Protein AF-A0A8K0MBW8-F1 (afdb_monomer)

Structure (mmCIF, N/CA/C/O backbone):
data_AF-A0A8K0MBW8-F1
#
_entry.id   AF-A0A8K0MBW8-F1
#
loop_
_atom_site.group_PDB
_atom_site.id
_atom_site.type_symbol
_atom_site.label_atom_id
_atom_site.label_alt_id
_atom_site.label_comp_id
_atom_site.label_asym_id
_atom_site.label_entity_id
_atom_site.label_seq_id
_atom_site.pdbx_PDB_ins_code
_atom_site.Cartn_x
_atom_site.Cartn_y
_atom_site.Cartn_z
_atom_site.occupancy
_atom_site.B_iso_or_equiv
_atom_site.auth_seq_id
_atom_site.auth_comp_id
_atom_site.auth_asym_id
_atom_site.auth_atom_id
_atom_site.pdbx_PDB_model_num
ATOM 1 N N . MET A 1 1 ? 45.320 6.751 -59.556 1.00 42.41 1 MET A N 1
ATOM 2 C CA . MET A 1 1 ? 45.632 5.405 -60.086 1.00 42.41 1 MET A CA 1
ATOM 3 C C . MET A 1 1 ? 44.703 4.422 -59.373 1.00 42.41 1 MET A C 1
ATOM 5 O O . MET A 1 1 ? 45.023 4.003 -58.279 1.00 42.41 1 MET A O 1
ATOM 9 N N . LEU A 1 2 ? 43.411 4.323 -59.707 1.00 42.22 2 LEU A N 1
ATOM 10 C CA . LEU A 1 2 ? 42.800 3.595 -60.834 1.00 42.22 2 LEU A CA 1
ATOM 11 C C . LEU A 1 2 ? 43.440 2.230 -61.099 1.00 42.22 2 LEU A C 1
ATOM 13 O O . LEU A 1 2 ? 44.511 2.192 -61.694 1.00 42.22 2 LEU A O 1
ATOM 17 N N . SER A 1 3 ? 42.741 1.157 -60.708 1.00 36.47 3 SER A N 1
ATOM 18 C CA . SER A 1 3 ? 42.596 -0.118 -61.439 1.00 36.47 3 SER A CA 1
ATOM 19 C C . SER A 1 3 ? 42.115 -1.210 -60.470 1.00 36.47 3 SER A C 1
ATOM 21 O O . SER A 1 3 ? 42.687 -1.331 -59.399 1.00 36.47 3 SER A O 1
ATOM 23 N N . LYS A 1 4 ? 41.133 -2.076 -60.726 1.00 39.38 4 LYS A N 1
ATOM 24 C CA . LYS A 1 4 ? 40.176 -2.299 -61.819 1.00 39.38 4 LYS A CA 1
ATOM 25 C C . LYS A 1 4 ? 39.148 -3.291 -61.250 1.00 39.38 4 LYS A C 1
ATOM 27 O O . LYS A 1 4 ? 39.539 -4.275 -60.630 1.00 39.38 4 LYS A O 1
ATOM 32 N N . ALA A 1 5 ? 37.867 -3.052 -61.502 1.00 48.69 5 ALA A N 1
ATOM 33 C CA . ALA A 1 5 ? 36.854 -4.101 -61.524 1.00 48.69 5 ALA A CA 1
ATOM 34 C C . ALA A 1 5 ? 36.915 -4.816 -62.882 1.00 48.69 5 ALA A C 1
ATOM 36 O O . ALA A 1 5 ? 37.096 -4.135 -63.891 1.00 48.69 5 ALA A O 1
ATOM 37 N N . VAL A 1 6 ? 36.724 -6.139 -62.924 1.00 40.41 6 VAL A N 1
ATOM 38 C CA . VAL A 1 6 ? 36.245 -6.871 -64.115 1.00 40.41 6 VAL A CA 1
ATOM 39 C C . VAL A 1 6 ? 35.619 -8.237 -63.703 1.00 40.41 6 VAL A C 1
ATOM 41 O O . VAL A 1 6 ? 35.868 -8.674 -62.582 1.00 40.41 6 VAL A O 1
ATOM 44 N N . PRO A 1 7 ? 34.758 -8.868 -64.536 1.00 53.31 7 PRO A N 1
ATOM 45 C CA . PRO A 1 7 ? 33.377 -9.207 -64.166 1.00 53.31 7 PRO A CA 1
ATOM 46 C C . PRO A 1 7 ? 32.948 -10.625 -64.649 1.00 53.31 7 PRO A C 1
ATOM 48 O O . PRO A 1 7 ? 33.770 -11.395 -65.130 1.00 53.31 7 PRO A O 1
ATOM 51 N N . TYR A 1 8 ? 31.633 -10.887 -64.600 1.00 34.44 8 TYR A N 1
ATOM 52 C CA . TYR A 1 8 ? 30.858 -11.891 -65.362 1.00 34.44 8 TYR A CA 1
ATOM 53 C C . TYR A 1 8 ? 31.081 -13.386 -65.055 1.00 34.44 8 TYR A C 1
ATOM 55 O O . TYR A 1 8 ? 32.167 -13.920 -65.216 1.00 34.44 8 TYR A O 1
ATOM 63 N N . PHE A 1 9 ? 30.003 -14.121 -64.758 1.00 35.97 9 PHE A N 1
ATOM 64 C CA . PHE A 1 9 ? 29.159 -14.743 -65.791 1.00 35.97 9 PHE A CA 1
ATOM 65 C C . PHE A 1 9 ? 27.922 -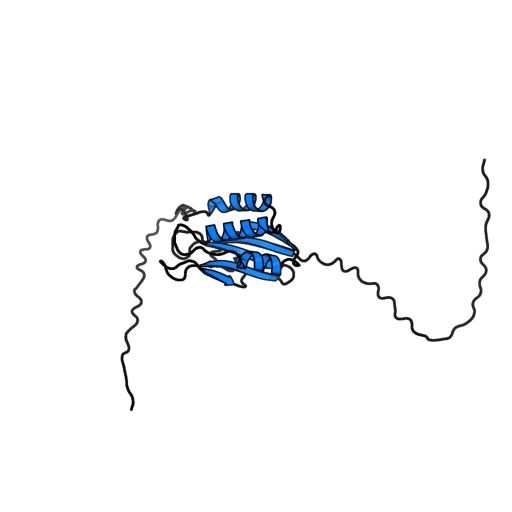15.408 -65.159 1.00 35.97 9 PHE A C 1
ATOM 67 O O . PHE A 1 9 ? 28.025 -16.206 -64.233 1.00 35.97 9 PHE A O 1
ATOM 74 N N . ILE A 1 10 ? 26.747 -15.073 -65.695 1.00 45.31 10 ILE A N 1
ATOM 75 C CA . ILE A 1 10 ? 25.504 -15.838 -65.563 1.00 45.31 10 ILE A CA 1
ATOM 76 C C . ILE A 1 10 ? 25.509 -16.863 -66.698 1.00 45.31 10 ILE A C 1
ATOM 78 O O . ILE A 1 10 ? 25.721 -16.460 -67.840 1.00 45.31 10 ILE A O 1
ATOM 82 N N . MET A 1 11 ? 25.195 -18.130 -66.415 1.00 35.12 11 MET A N 1
ATOM 83 C CA . MET A 1 11 ? 24.476 -18.981 -67.369 1.00 35.12 11 MET A CA 1
ATOM 84 C C . MET A 1 11 ? 23.459 -19.884 -66.647 1.00 35.12 11 MET A C 1
ATOM 86 O O . MET A 1 11 ? 23.723 -20.319 -65.524 1.00 35.12 11 MET A O 1
ATOM 90 N N . PRO A 1 12 ? 22.290 -20.131 -67.271 1.00 45.78 12 PRO A N 1
ATOM 91 C CA . PRO A 1 12 ? 21.140 -20.799 -66.679 1.00 45.78 12 PRO A CA 1
ATOM 92 C C . PRO A 1 12 ? 21.184 -22.316 -66.905 1.00 45.78 12 PRO A C 1
ATOM 94 O O . PRO A 1 12 ? 21.722 -22.798 -67.898 1.00 45.78 12 PRO A O 1
ATOM 97 N N . GLY A 1 13 ? 20.547 -23.066 -66.012 1.00 34.25 13 GLY A N 1
ATOM 98 C CA . GLY A 1 13 ? 20.367 -24.507 -66.156 1.00 34.25 13 GLY A CA 1
ATOM 99 C C . GLY A 1 13 ? 19.165 -24.976 -65.355 1.00 34.25 13 GLY A C 1
ATOM 100 O O . GLY A 1 13 ? 19.291 -25.340 -64.192 1.00 34.25 13 GLY A O 1
ATOM 101 N N . ILE A 1 14 ? 17.994 -24.924 -65.987 1.00 45.12 14 ILE A N 1
ATOM 102 C CA . ILE A 1 14 ? 16.778 -25.605 -65.543 1.00 45.12 14 ILE A CA 1
ATOM 103 C C . ILE A 1 14 ? 17.015 -27.108 -65.703 1.00 45.12 14 ILE A C 1
ATOM 105 O O . ILE A 1 14 ? 17.224 -27.561 -66.826 1.00 45.12 14 ILE A O 1
ATOM 109 N N . ILE A 1 15 ? 16.920 -27.878 -64.617 1.00 44.31 15 ILE A N 1
ATOM 110 C CA . ILE A 1 15 ? 16.572 -29.300 -64.684 1.00 44.31 15 ILE A CA 1
ATOM 111 C C . ILE A 1 15 ? 15.550 -29.600 -63.585 1.00 44.31 15 ILE A C 1
ATOM 113 O O . ILE A 1 15 ? 15.879 -29.643 -62.407 1.00 44.31 15 ILE A O 1
ATOM 117 N N . SER A 1 16 ? 14.320 -29.778 -64.062 1.00 38.03 16 SER A N 1
ATOM 118 C CA . SER A 1 16 ? 13.315 -30.775 -63.687 1.00 38.03 16 SER A CA 1
ATOM 119 C C . SER A 1 16 ? 12.917 -30.962 -62.222 1.00 38.03 16 SER A C 1
ATOM 121 O O . SER A 1 16 ? 13.688 -31.389 -61.367 1.00 38.03 16 SER A O 1
ATOM 123 N N . ASP A 1 17 ? 11.614 -30.778 -62.022 1.00 39.75 17 ASP A N 1
ATOM 124 C CA . ASP A 1 17 ? 10.814 -31.240 -60.900 1.00 39.75 17 ASP A CA 1
ATOM 125 C C . ASP A 1 17 ? 11.098 -32.687 -60.486 1.00 39.75 17 ASP A C 1
ATOM 127 O O . ASP A 1 17 ? 11.253 -33.578 -61.326 1.00 39.75 17 ASP A O 1
ATOM 131 N N . THR A 1 18 ? 10.976 -32.899 -59.174 1.00 38.34 18 THR A N 1
ATOM 132 C CA . THR A 1 18 ? 10.236 -33.979 -58.491 1.00 38.34 18 THR A CA 1
ATOM 133 C C . THR A 1 18 ? 11.081 -34.564 -57.368 1.00 38.34 18 THR A C 1
ATOM 135 O O . THR A 1 18 ? 11.975 -35.365 -57.609 1.00 38.34 18 THR A O 1
ATOM 138 N N . LEU A 1 19 ? 10.746 -34.203 -56.128 1.00 38.47 19 LEU A N 1
ATOM 139 C CA . LEU A 1 19 ? 10.463 -35.164 -55.058 1.00 38.47 19 LEU A CA 1
ATOM 140 C C . LEU A 1 19 ? 9.988 -34.407 -53.816 1.00 38.47 19 LEU A C 1
ATOM 142 O O . LEU A 1 19 ? 10.716 -33.642 -53.188 1.00 38.47 19 LEU A O 1
ATOM 146 N N . ALA A 1 20 ? 8.718 -34.638 -53.492 1.00 49.84 20 ALA A N 1
ATOM 147 C CA . ALA A 1 20 ? 8.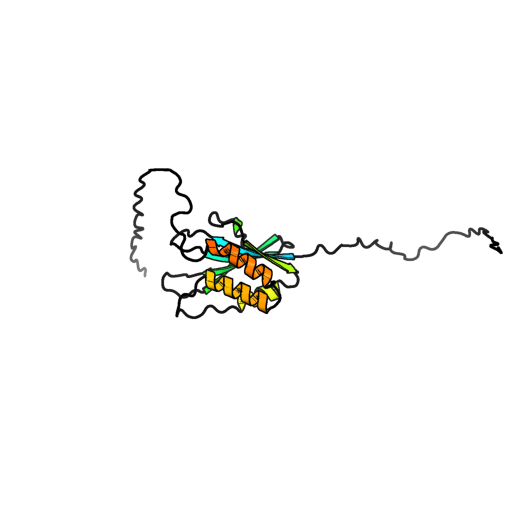100 -34.279 -52.233 1.00 49.84 20 ALA A CA 1
ATOM 148 C C . ALA A 1 20 ? 8.920 -34.852 -51.064 1.00 49.84 20 ALA A C 1
ATOM 150 O O . ALA A 1 20 ? 9.120 -36.062 -50.970 1.00 49.84 20 ALA A O 1
ATOM 151 N N . GLY A 1 21 ? 9.378 -33.981 -50.167 1.00 40.78 21 GLY A N 1
ATOM 152 C CA . GLY A 1 21 ? 10.148 -34.378 -48.993 1.00 40.78 21 GLY A CA 1
ATOM 153 C C . GLY A 1 21 ? 10.258 -33.243 -47.982 1.00 40.78 21 GLY A C 1
ATOM 154 O O . GLY A 1 21 ? 11.116 -32.384 -48.112 1.00 40.78 21 GLY A O 1
ATOM 155 N N . LEU A 1 22 ? 9.349 -33.250 -47.001 1.00 50.81 22 LEU A N 1
ATOM 156 C CA . LEU A 1 22 ? 9.414 -32.576 -45.696 1.00 50.81 22 LEU A CA 1
ATOM 157 C C . LEU A 1 22 ? 10.217 -31.260 -45.603 1.00 50.81 22 LEU A C 1
ATOM 159 O O . LEU A 1 22 ? 11.367 -31.237 -45.175 1.00 50.81 22 LEU A O 1
ATOM 163 N N . GLY A 1 23 ? 9.530 -30.140 -45.818 1.00 39.09 23 GLY A N 1
ATOM 164 C CA . GLY A 1 23 ? 9.947 -28.833 -45.316 1.00 39.09 23 GLY A CA 1
ATOM 165 C C . GLY A 1 23 ? 8.735 -28.114 -44.746 1.00 39.09 23 GLY A C 1
ATOM 166 O O . GLY A 1 23 ? 7.923 -27.583 -45.497 1.00 39.09 23 GLY A O 1
ATOM 167 N N . LYS A 1 24 ? 8.570 -28.131 -43.418 1.00 50.09 24 LYS A N 1
ATOM 168 C CA . LYS A 1 24 ? 7.599 -27.257 -42.744 1.00 50.09 24 LYS A CA 1
ATOM 169 C C . LYS A 1 24 ? 7.909 -25.810 -43.156 1.00 50.09 24 LYS A C 1
ATOM 171 O O . LYS A 1 24 ? 9.092 -25.461 -43.172 1.00 50.09 24 LYS A O 1
ATOM 176 N N . PRO A 1 25 ? 6.910 -24.964 -43.456 1.00 44.34 25 PRO A N 1
ATOM 177 C CA . PRO A 1 25 ? 7.175 -23.544 -43.613 1.00 44.34 25 PRO A CA 1
ATOM 178 C C . PRO A 1 25 ? 7.814 -23.047 -42.315 1.00 44.34 25 PRO A C 1
ATOM 180 O O . PRO A 1 25 ? 7.291 -23.295 -41.226 1.00 44.34 25 PRO A O 1
ATOM 183 N N . LEU A 1 26 ? 8.980 -22.410 -42.434 1.00 46.03 26 LEU A N 1
ATOM 184 C CA . LEU A 1 26 ? 9.584 -21.623 -41.368 1.00 46.03 26 LEU A CA 1
ATOM 185 C C . LEU A 1 26 ? 8.536 -20.602 -40.936 1.00 46.03 26 LEU A C 1
ATOM 187 O O . LEU A 1 26 ? 8.315 -19.598 -41.612 1.00 46.03 26 LEU A O 1
ATOM 191 N N . SER A 1 27 ? 7.848 -20.907 -39.837 1.00 50.81 27 SER A N 1
ATOM 192 C CA . SER A 1 27 ? 7.018 -19.954 -39.128 1.00 50.81 27 SER A CA 1
ATOM 193 C C . SER A 1 27 ? 7.889 -18.739 -38.868 1.00 50.81 27 SER A C 1
ATOM 195 O O . SER A 1 27 ? 8.857 -18.818 -38.110 1.00 50.81 27 SER A O 1
ATOM 197 N N . ILE A 1 28 ? 7.557 -17.625 -39.515 1.00 52.44 28 ILE A N 1
ATOM 198 C CA . ILE A 1 28 ? 7.996 -16.310 -39.078 1.00 52.44 28 ILE A CA 1
ATOM 199 C C . ILE A 1 28 ? 7.497 -16.226 -37.639 1.00 52.44 28 ILE A C 1
ATOM 201 O O . ILE A 1 28 ? 6.298 -16.079 -37.398 1.00 52.44 28 ILE A O 1
ATOM 205 N N . GLN A 1 29 ? 8.398 -16.448 -36.680 1.00 46.16 29 GLN A N 1
ATOM 206 C CA . GLN A 1 29 ? 8.124 -16.154 -35.289 1.00 46.16 29 GLN A CA 1
ATOM 207 C C . GLN A 1 29 ? 7.800 -14.671 -35.276 1.00 46.16 29 GLN A C 1
ATOM 209 O O . GLN A 1 29 ? 8.681 -13.828 -35.447 1.00 46.16 29 GLN A O 1
ATOM 214 N N . HIS A 1 30 ? 6.510 -14.365 -35.139 1.00 44.28 30 HIS A N 1
ATOM 215 C CA . HIS A 1 30 ? 6.090 -13.069 -34.665 1.00 44.28 30 HIS A CA 1
ATOM 216 C C . HIS A 1 30 ? 6.962 -12.788 -33.458 1.00 44.28 30 HIS A C 1
ATOM 218 O O . HIS A 1 30 ? 6.955 -13.537 -32.479 1.00 44.28 30 HIS A O 1
ATOM 224 N N . ASN A 1 31 ? 7.780 -11.754 -33.603 1.00 44.38 31 ASN A N 1
ATOM 225 C CA . ASN A 1 31 ? 8.527 -11.156 -32.532 1.00 44.38 31 ASN A CA 1
ATOM 226 C C . ASN A 1 31 ? 7.464 -10.696 -31.529 1.00 44.38 31 ASN A C 1
ATOM 228 O O . ASN A 1 31 ? 6.943 -9.586 -31.625 1.00 44.38 31 ASN A O 1
ATOM 232 N N . HIS A 1 32 ? 7.051 -11.600 -30.634 1.00 45.97 32 HIS A N 1
ATOM 233 C CA . HIS A 1 32 ? 6.388 -11.255 -29.398 1.00 45.97 32 HIS A CA 1
ATOM 234 C C . HIS A 1 32 ? 7.437 -10.443 -28.662 1.00 45.97 32 HIS A C 1
ATOM 236 O O . HIS A 1 32 ? 8.242 -10.964 -27.896 1.00 45.97 32 HIS A O 1
ATOM 242 N N . GLN A 1 33 ? 7.456 -9.149 -28.958 1.00 47.12 33 GLN A N 1
ATOM 243 C CA . GLN A 1 33 ? 7.862 -8.131 -28.025 1.00 47.12 33 GLN A CA 1
ATOM 244 C C . GLN A 1 33 ? 7.093 -8.488 -26.759 1.00 47.12 33 GLN A C 1
ATOM 246 O O . GLN A 1 33 ? 5.887 -8.259 -26.696 1.00 47.12 33 GLN A O 1
ATOM 251 N N . ALA A 1 34 ? 7.745 -9.233 -25.859 1.00 54.22 34 ALA A N 1
ATOM 252 C CA . ALA A 1 34 ? 7.131 -9.752 -24.655 1.00 54.22 34 ALA A CA 1
ATOM 253 C C . ALA A 1 34 ? 6.522 -8.533 -23.987 1.00 54.22 34 ALA A C 1
ATOM 255 O O . ALA A 1 34 ? 7.262 -7.626 -23.592 1.00 54.22 34 ALA A O 1
ATOM 256 N N . ALA A 1 35 ? 5.189 -8.439 -24.019 1.00 61.50 35 ALA A N 1
ATOM 257 C CA . ALA A 1 35 ? 4.484 -7.314 -23.446 1.00 61.50 35 ALA A CA 1
ATOM 258 C C . ALA A 1 35 ? 5.006 -7.235 -22.020 1.00 61.50 35 ALA A C 1
ATOM 260 O O . ALA A 1 35 ? 4.879 -8.209 -21.278 1.00 61.50 35 ALA A O 1
ATOM 261 N N . ARG A 1 36 ? 5.754 -6.173 -21.704 1.00 65.81 36 ARG A N 1
ATOM 262 C CA . ARG A 1 36 ? 6.421 -6.078 -20.410 1.00 65.81 36 ARG A CA 1
ATOM 263 C C . ARG A 1 36 ? 5.319 -6.173 -19.364 1.00 65.81 36 ARG A C 1
ATOM 265 O O . ARG A 1 36 ? 4.413 -5.345 -19.359 1.00 65.81 36 ARG A O 1
ATOM 272 N N . GLN A 1 37 ? 5.364 -7.244 -18.584 1.00 90.06 37 GLN A N 1
ATOM 273 C CA . GLN A 1 37 ? 4.350 -7.575 -17.598 1.00 90.06 37 GLN A CA 1
ATOM 274 C C . GLN A 1 37 ? 4.735 -6.844 -16.322 1.00 90.06 37 GLN A C 1
ATOM 276 O O . GLN A 1 37 ? 5.835 -7.049 -15.797 1.00 90.06 37 GLN A O 1
ATOM 281 N N . TRP A 1 38 ? 3.868 -5.957 -15.860 1.00 95.25 38 TRP A N 1
ATOM 282 C CA . TRP A 1 38 ? 4.156 -5.090 -14.732 1.00 95.25 38 TRP A CA 1
ATOM 283 C C . TRP A 1 38 ? 3.135 -5.290 -13.623 1.00 95.25 38 TRP A C 1
ATOM 285 O O . TRP A 1 38 ? 1.952 -5.521 -13.864 1.00 95.25 38 TRP A O 1
ATOM 295 N N . LEU A 1 39 ? 3.626 -5.151 -12.402 1.00 97.25 39 LEU A N 1
ATOM 296 C CA . LEU A 1 39 ? 2.841 -4.876 -11.220 1.00 97.25 39 LEU A CA 1
ATOM 297 C C . LEU A 1 39 ? 2.932 -3.388 -10.968 1.00 97.25 39 LEU A C 1
ATOM 299 O O . LEU A 1 39 ? 4.036 -2.836 -10.930 1.00 97.25 39 LEU A O 1
ATOM 303 N N . THR A 1 40 ? 1.795 -2.767 -10.723 1.00 98.06 40 THR A N 1
ATOM 304 C CA . THR A 1 40 ? 1.773 -1.392 -10.253 1.00 98.06 40 THR A CA 1
ATOM 305 C C . THR A 1 40 ? 1.339 -1.386 -8.800 1.00 98.06 40 THR A C 1
ATOM 307 O O . THR A 1 40 ? 0.281 -1.911 -8.452 1.00 98.06 40 THR A O 1
ATOM 310 N N . VAL A 1 41 ? 2.205 -0.852 -7.942 1.00 98.44 41 VAL A N 1
ATOM 311 C CA . VAL A 1 41 ? 2.008 -0.803 -6.497 1.00 98.44 41 VAL A CA 1
ATOM 312 C C . VAL A 1 41 ? 1.522 0.584 -6.117 1.00 98.44 41 VAL A C 1
ATOM 314 O O . VAL A 1 41 ? 2.111 1.593 -6.506 1.00 98.44 41 VAL A O 1
ATOM 317 N N . TRP A 1 42 ? 0.460 0.607 -5.328 1.00 98.56 42 TRP A N 1
ATOM 318 C CA . TRP A 1 42 ? -0.236 1.795 -4.871 1.00 98.56 42 TRP A CA 1
ATOM 319 C C . TRP A 1 42 ? -0.411 1.748 -3.358 1.00 98.56 42 TRP A C 1
ATOM 321 O O . TRP A 1 42 ? -0.529 0.672 -2.763 1.00 98.56 42 TRP A O 1
ATOM 331 N N . VAL A 1 43 ? -0.515 2.922 -2.750 1.00 98.44 43 VAL A N 1
ATOM 332 C CA . VAL A 1 43 ? -1.132 3.076 -1.436 1.00 98.44 43 VAL A CA 1
ATOM 333 C C . VAL A 1 43 ? -2.568 3.540 -1.651 1.00 98.44 43 VAL A C 1
ATOM 335 O O . VAL A 1 43 ? -2.815 4.587 -2.251 1.00 98.44 43 VAL A O 1
ATOM 338 N N . ALA A 1 44 ? -3.517 2.737 -1.179 1.00 98.25 44 ALA A N 1
ATOM 339 C CA . ALA A 1 44 ? -4.926 3.091 -1.143 1.00 98.25 44 ALA A CA 1
ATOM 340 C C . ALA A 1 44 ? -5.242 3.754 0.198 1.00 98.25 44 ALA A C 1
ATOM 342 O O . ALA A 1 44 ? -4.868 3.240 1.256 1.00 98.25 44 ALA A O 1
ATOM 343 N N . VAL A 1 45 ? -5.945 4.882 0.144 1.00 97.31 45 VAL A N 1
ATOM 344 C CA . VAL A 1 45 ? -6.409 5.615 1.321 1.00 97.31 45 VAL A CA 1
ATOM 345 C C . VAL A 1 45 ? -7.926 5.660 1.285 1.00 97.31 45 VAL A C 1
ATOM 347 O O . VAL A 1 45 ? -8.512 6.029 0.269 1.00 97.31 45 VAL A O 1
ATOM 350 N N . TYR A 1 46 ? -8.562 5.320 2.398 1.00 95.75 46 TYR A N 1
ATOM 351 C CA . TYR A 1 46 ? -10.010 5.343 2.537 1.00 95.75 46 TYR A CA 1
ATOM 352 C C . TYR A 1 46 ? -10.423 6.365 3.586 1.00 95.75 46 TYR A C 1
ATOM 354 O O . TYR A 1 46 ? -9.819 6.456 4.663 1.00 95.75 46 TYR A O 1
ATOM 362 N N . LYS A 1 47 ? -11.476 7.123 3.276 1.00 93.69 47 LYS A N 1
ATOM 363 C CA . LYS A 1 47 ? -12.196 7.907 4.278 1.00 93.69 47 LYS A CA 1
ATOM 364 C C . LYS A 1 47 ? -12.792 6.957 5.329 1.00 93.69 47 LYS A C 1
ATOM 366 O O . LYS A 1 47 ? -13.236 5.868 4.963 1.00 93.69 47 LYS A O 1
A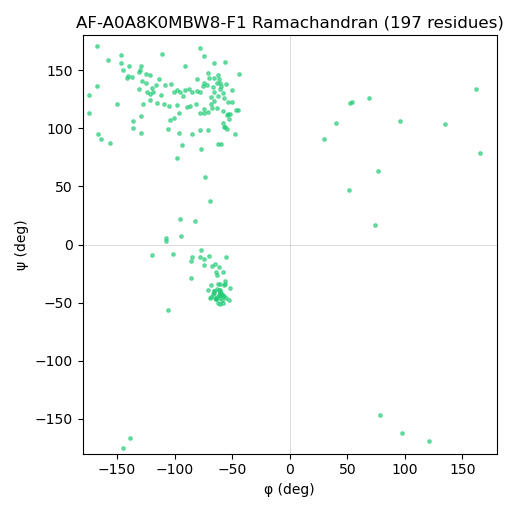TOM 371 N N . PRO A 1 48 ? -12.803 7.337 6.615 1.00 86.12 48 PRO A N 1
ATOM 372 C CA . PRO A 1 48 ? -13.486 6.547 7.629 1.00 86.12 48 PRO A CA 1
ATOM 373 C C . PRO A 1 48 ? -14.989 6.495 7.322 1.00 86.12 48 PRO A C 1
ATOM 375 O O . PRO A 1 48 ? -15.611 7.541 7.142 1.00 86.12 48 PRO A O 1
ATOM 378 N N . GLU A 1 49 ? -15.571 5.293 7.273 1.00 75.81 49 GLU A N 1
ATOM 379 C CA . GLU A 1 49 ? -17.034 5.138 7.357 1.00 75.81 49 GLU A CA 1
ATOM 380 C C . GLU A 1 49 ? -17.500 5.498 8.766 1.00 75.81 49 GLU A C 1
ATOM 382 O O . GLU A 1 49 ? -18.399 6.315 8.937 1.00 75.81 49 GLU A O 1
ATOM 387 N N . ASP A 1 50 ? -16.776 4.967 9.755 1.00 69.44 50 ASP A N 1
ATOM 388 C CA . ASP A 1 50 ? -16.914 5.268 11.169 1.00 69.44 50 ASP A CA 1
ATOM 389 C C . ASP A 1 50 ? -15.553 5.649 11.769 1.00 69.44 50 ASP A C 1
ATOM 391 O O . ASP A 1 50 ? -14.512 5.054 11.477 1.00 69.44 50 ASP A O 1
ATOM 395 N N . GLY A 1 51 ? -15.558 6.640 12.661 1.00 72.12 51 GLY A N 1
ATOM 396 C CA . GLY A 1 51 ? -14.366 7.102 13.369 1.00 72.12 51 GLY A CA 1
ATOM 397 C C . GLY A 1 51 ? -13.717 8.337 12.748 1.00 72.12 51 GLY A C 1
ATOM 398 O O . GLY A 1 51 ? -14.350 9.118 12.046 1.00 72.12 51 GLY A O 1
ATOM 399 N N . LYS A 1 52 ? -12.452 8.570 13.107 1.00 84.19 52 LYS A N 1
ATOM 400 C CA . LYS A 1 52 ? -11.738 9.807 12.757 1.00 84.19 52 LYS A CA 1
ATOM 401 C C . LYS A 1 52 ? -10.499 9.591 11.911 1.00 84.19 52 LYS A C 1
ATOM 403 O O . LYS A 1 52 ? -9.919 10.574 11.498 1.00 84.19 52 LYS A O 1
ATOM 408 N N . TYR A 1 53 ? -10.043 8.365 11.691 1.00 87.50 53 TYR A N 1
ATOM 409 C CA . TYR A 1 53 ? -8.730 8.115 11.092 1.00 87.50 53 TYR A CA 1
ATOM 410 C C . TYR A 1 53 ? -8.881 7.603 9.668 1.00 87.50 53 TYR A C 1
ATOM 412 O O . TYR A 1 53 ? -9.708 6.730 9.415 1.00 87.50 53 TYR A O 1
ATOM 420 N N . PHE A 1 54 ? -8.055 8.110 8.754 1.00 93.75 54 PHE A N 1
ATOM 421 C CA . PHE A 1 54 ? -7.944 7.509 7.429 1.00 93.75 54 PHE A CA 1
ATOM 422 C C . PHE A 1 54 ? -7.395 6.090 7.545 1.00 93.75 54 PHE A C 1
ATOM 424 O O . PHE A 1 54 ? -6.440 5.842 8.291 1.00 93.75 54 PHE A O 1
ATOM 431 N N . HIS A 1 55 ? -7.969 5.182 6.763 1.00 95.12 55 HIS A N 1
ATOM 432 C CA . HIS A 1 55 ? -7.486 3.813 6.659 1.00 95.12 55 HIS A CA 1
ATOM 433 C C . HIS A 1 55 ? -6.559 3.676 5.457 1.00 95.12 55 HIS A C 1
ATOM 435 O O . HIS A 1 55 ? -6.894 4.145 4.370 1.00 95.12 55 HIS A O 1
ATOM 441 N N . TRP A 1 56 ? -5.384 3.079 5.651 1.00 97.00 56 TRP A N 1
ATOM 442 C CA . TRP A 1 56 ? -4.396 2.887 4.589 1.00 97.00 56 TRP A CA 1
ATOM 443 C C . TRP A 1 56 ? -4.225 1.398 4.285 1.00 97.00 56 TRP A C 1
ATOM 445 O O . TRP A 1 56 ? -4.191 0.567 5.197 1.00 97.00 56 TRP A O 1
ATOM 455 N N . ALA A 1 57 ? -4.045 1.078 3.006 1.00 98.12 57 ALA A N 1
ATOM 456 C CA . ALA A 1 57 ? -3.746 -0.264 2.519 1.00 98.12 57 ALA A CA 1
ATOM 457 C C . ALA A 1 57 ? -2.707 -0.224 1.388 1.00 98.12 57 ALA A C 1
ATOM 459 O O . ALA A 1 57 ? -2.615 0.751 0.644 1.00 98.12 57 ALA A O 1
ATOM 460 N N . ILE A 1 58 ? -1.953 -1.308 1.218 1.00 98.44 58 ILE A N 1
ATOM 461 C CA . ILE A 1 58 ? -1.083 -1.524 0.055 1.00 98.44 58 ILE A CA 1
ATOM 462 C C . ILE A 1 58 ? -1.867 -2.292 -0.993 1.00 98.44 58 ILE A C 1
ATOM 464 O O . ILE A 1 58 ? -2.414 -3.348 -0.696 1.00 98.44 58 ILE A O 1
ATOM 468 N N . SER A 1 59 ? -1.905 -1.782 -2.218 1.00 98.50 59 SER A N 1
ATOM 469 C CA . SER A 1 59 ? -2.631 -2.406 -3.325 1.00 98.50 59 SER A CA 1
ATOM 470 C C . SER A 1 59 ? -1.697 -2.658 -4.497 1.00 98.50 59 SER A C 1
ATOM 472 O O . SER A 1 59 ? -0.952 -1.775 -4.911 1.00 98.50 59 SER A O 1
ATOM 474 N N . ILE A 1 60 ? -1.732 -3.868 -5.041 1.00 98.44 60 ILE A N 1
ATOM 475 C CA . ILE A 1 60 ? -0.943 -4.277 -6.201 1.00 98.44 60 ILE A CA 1
ATOM 476 C C . ILE A 1 60 ? -1.909 -4.593 -7.332 1.00 98.44 60 ILE A C 1
ATOM 478 O O . ILE A 1 60 ? -2.748 -5.479 -7.187 1.00 98.44 60 ILE A O 1
ATOM 482 N N . CYS A 1 61 ? -1.768 -3.901 -8.455 1.00 98.00 61 CYS A N 1
ATOM 483 C CA . CYS A 1 61 ? -2.444 -4.247 -9.696 1.00 98.00 61 CYS A CA 1
ATOM 484 C C . CYS A 1 61 ? -1.492 -5.069 -10.568 1.00 98.00 61 CYS A C 1
ATOM 486 O O . CYS A 1 61 ? -0.470 -4.556 -11.025 1.00 98.00 61 CYS A O 1
ATOM 488 N N . ASP A 1 62 ? -1.811 -6.345 -10.780 1.00 96.19 62 ASP A N 1
ATOM 489 C CA . ASP A 1 62 ? -1.208 -7.163 -11.828 1.00 96.19 62 ASP A CA 1
ATOM 490 C C . ASP A 1 62 ? -1.858 -6.781 -13.163 1.00 96.19 62 ASP A C 1
ATOM 492 O O . ASP A 1 62 ? -2.951 -7.249 -13.498 1.00 96.19 62 ASP A O 1
ATOM 496 N N . GLU A 1 63 ? -1.183 -5.922 -13.931 1.00 92.62 63 GLU A N 1
ATOM 497 C CA . GLU A 1 63 ? -1.680 -5.413 -15.218 1.00 92.62 63 GLU A CA 1
ATOM 498 C C . GLU A 1 63 ? -1.838 -6.527 -16.257 1.00 92.62 63 GLU A C 1
ATOM 500 O O . GLU A 1 63 ? -2.626 -6.418 -17.194 1.00 92.62 63 GLU A O 1
ATOM 505 N N . THR A 1 64 ? -1.106 -7.625 -16.082 1.00 89.00 64 THR A N 1
ATOM 506 C CA . THR A 1 64 ? -1.153 -8.785 -16.970 1.00 89.00 64 THR A CA 1
ATOM 507 C C . THR A 1 64 ? -2.450 -9.560 -16.827 1.00 89.00 64 THR A C 1
ATOM 509 O O . THR A 1 64 ? -2.986 -10.069 -17.811 1.00 89.00 64 THR A O 1
ATOM 512 N N . ARG A 1 65 ? -2.931 -9.689 -15.589 1.00 90.88 65 ARG A N 1
ATOM 513 C CA . ARG A 1 65 ? -4.145 -10.443 -15.254 1.00 90.88 65 ARG A CA 1
ATOM 514 C C . ARG A 1 65 ? -5.349 -9.542 -15.018 1.00 90.88 65 ARG A C 1
ATOM 516 O O . ARG A 1 65 ? -6.454 -10.057 -14.869 1.00 90.88 65 ARG A O 1
ATOM 523 N N . ASN A 1 66 ? -5.134 -8.227 -14.979 1.00 92.06 66 ASN A N 1
ATOM 524 C CA . ASN A 1 66 ? -6.102 -7.240 -14.520 1.00 92.06 66 ASN A CA 1
ATOM 525 C C . ASN A 1 66 ? -6.669 -7.619 -13.138 1.00 92.06 66 ASN A C 1
ATOM 527 O O . ASN A 1 66 ? -7.882 -7.668 -12.929 1.00 92.06 66 ASN A O 1
ATOM 531 N N . GLN A 1 67 ? -5.774 -7.983 -12.215 1.00 96.69 67 GLN A N 1
ATOM 532 C CA . GLN A 1 67 ? -6.123 -8.448 -10.872 1.00 96.69 67 GLN A CA 1
ATOM 533 C C . GLN A 1 67 ? -5.523 -7.534 -9.812 1.00 96.69 67 GLN A C 1
ATOM 535 O O . GLN A 1 67 ? -4.348 -7.182 -9.868 1.00 96.69 67 GLN A O 1
ATOM 540 N N . TRP A 1 68 ? -6.342 -7.189 -8.824 1.00 98.25 68 TRP A N 1
ATOM 541 C CA . TRP A 1 68 ? -5.937 -6.371 -7.692 1.00 98.25 68 TRP A CA 1
ATOM 542 C C . TRP A 1 68 ? -5.729 -7.220 -6.447 1.00 98.25 68 TRP A C 1
ATOM 544 O O . TRP A 1 68 ? -6.536 -8.099 -6.152 1.00 98.25 68 TRP A O 1
ATOM 554 N N . HIS A 1 69 ? -4.669 -6.917 -5.708 1.00 98.38 69 HIS A N 1
ATOM 555 C CA . HIS A 1 69 ? -4.283 -7.580 -4.470 1.00 98.38 69 HIS A CA 1
ATOM 556 C C . HIS A 1 69 ? -4.042 -6.523 -3.396 1.00 98.38 69 HIS A C 1
ATOM 558 O O . HIS A 1 69 ? -3.068 -5.775 -3.470 1.00 98.38 69 HIS A O 1
ATOM 564 N N . THR A 1 70 ? -4.922 -6.473 -2.404 1.00 98.44 70 THR A N 1
ATOM 565 C CA . THR A 1 70 ? -4.939 -5.448 -1.362 1.00 98.44 70 THR A CA 1
ATOM 566 C C . THR A 1 70 ? -4.575 -6.067 -0.020 1.00 98.44 70 THR A C 1
ATOM 568 O O . THR A 1 70 ? -5.152 -7.075 0.390 1.00 98.44 70 THR A O 1
ATOM 571 N N . TYR A 1 71 ? -3.602 -5.462 0.655 1.00 98.38 71 TYR A N 1
ATOM 572 C CA . TYR A 1 71 ? -3.070 -5.859 1.952 1.00 98.38 71 TYR A CA 1
ATOM 573 C C . TYR A 1 71 ? -3.240 -4.712 2.934 1.00 98.38 71 TYR A C 1
ATOM 575 O O . TYR A 1 71 ? -2.838 -3.578 2.669 1.00 98.38 71 TYR A O 1
ATOM 583 N N . GLU A 1 72 ? -3.797 -5.006 4.094 1.00 96.81 72 GLU A N 1
ATOM 584 C CA . GLU A 1 72 ? -4.117 -3.997 5.094 1.00 96.81 72 GLU A CA 1
ATOM 585 C C . GLU A 1 72 ? -3.956 -4.562 6.502 1.00 96.81 72 GLU A C 1
ATOM 587 O O . GLU A 1 72 ? -3.926 -5.777 6.708 1.00 96.81 72 GLU A O 1
ATOM 592 N N . ALA A 1 73 ? -3.872 -3.673 7.486 1.00 95.38 73 ALA A N 1
ATOM 593 C CA . ALA A 1 73 ? -4.021 -4.048 8.881 1.00 95.38 73 ALA A CA 1
ATOM 594 C C . ALA A 1 73 ? -5.398 -3.595 9.360 1.00 95.38 73 ALA A C 1
ATOM 596 O O . ALA A 1 73 ? -5.692 -2.402 9.369 1.00 95.38 73 ALA A O 1
ATOM 597 N N . ILE A 1 74 ? -6.226 -4.541 9.787 1.00 93.06 74 ILE A N 1
ATOM 598 C CA . ILE A 1 74 ? -7.568 -4.279 10.313 1.00 93.06 74 ILE A CA 1
ATOM 599 C C . ILE A 1 74 ? -7.625 -4.565 11.802 1.00 93.06 74 ILE A C 1
ATOM 601 O O . ILE A 1 74 ? -6.778 -5.263 12.360 1.00 93.06 74 ILE A O 1
ATOM 605 N N . ARG A 1 75 ? -8.667 -4.051 12.447 1.00 89.19 75 ARG A N 1
ATOM 606 C CA . ARG A 1 75 ? -8.981 -4.350 13.837 1.00 89.19 75 ARG A CA 1
ATOM 607 C C . ARG A 1 75 ? -10.430 -4.807 13.916 1.00 89.19 75 ARG A C 1
ATOM 609 O O . ARG A 1 75 ? -11.327 -4.059 13.552 1.00 89.19 75 ARG A O 1
ATOM 616 N N . THR A 1 76 ? -10.660 -6.021 14.403 1.00 85.19 76 THR A N 1
ATOM 617 C CA . THR A 1 76 ? -12.008 -6.614 14.478 1.00 85.19 76 THR A CA 1
ATOM 618 C C . THR A 1 76 ? -12.786 -6.213 15.733 1.00 85.19 76 THR A C 1
ATOM 620 O O . THR A 1 76 ? -13.979 -6.471 15.829 1.00 85.19 76 THR A O 1
ATOM 623 N N . SER A 1 77 ? -12.134 -5.575 16.710 1.00 84.94 77 SER A N 1
ATOM 624 C CA . SER A 1 77 ? -12.789 -5.019 17.901 1.00 84.94 77 SER A CA 1
ATOM 625 C C . SER A 1 77 ? -12.104 -3.725 18.352 1.00 84.94 77 SER A C 1
ATOM 627 O O . SER A 1 77 ? -10.889 -3.617 18.200 1.00 84.94 77 SER A O 1
ATOM 629 N N . PRO A 1 78 ? -12.805 -2.754 18.973 1.00 81.06 78 PRO A N 1
ATOM 630 C CA . PRO A 1 78 ? -12.225 -1.445 19.310 1.00 81.06 78 PRO A CA 1
ATOM 631 C C . PRO A 1 78 ? -10.951 -1.497 20.169 1.00 81.06 78 PRO A C 1
ATOM 633 O O . PRO A 1 78 ? -10.072 -0.649 20.038 1.00 81.06 78 PRO A O 1
ATOM 636 N N . LYS A 1 79 ? -10.835 -2.510 21.038 1.00 81.88 79 LYS A N 1
ATOM 637 C CA . LYS A 1 79 ? -9.684 -2.722 21.934 1.00 81.88 79 LYS A CA 1
ATOM 638 C C . LYS A 1 79 ? -8.796 -3.901 21.519 1.00 81.88 79 LYS A C 1
ATOM 640 O O . LYS A 1 79 ? -7.857 -4.234 22.235 1.00 81.88 79 LYS A O 1
ATOM 645 N N . GLY A 1 80 ? -9.100 -4.548 20.395 1.00 83.94 80 GLY A N 1
ATOM 646 C CA . GLY A 1 80 ? -8.332 -5.681 19.894 1.00 83.94 80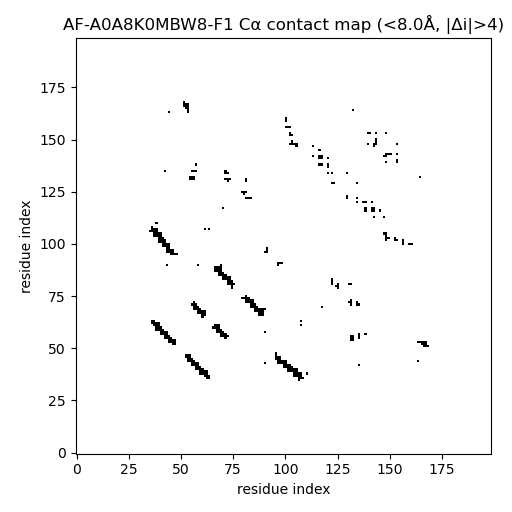 GLY A CA 1
ATOM 647 C C . GLY A 1 80 ? -6.994 -5.261 19.281 1.00 83.94 80 GLY A C 1
ATOM 648 O O . GLY A 1 80 ? -6.811 -4.087 18.930 1.00 83.94 80 GLY A O 1
ATOM 649 N N . PRO A 1 81 ? -6.056 -6.212 19.133 1.00 89.06 81 PRO A N 1
ATOM 650 C CA . PRO A 1 81 ? -4.862 -5.993 18.332 1.00 89.06 81 PRO A CA 1
ATOM 651 C C . PRO A 1 81 ? -5.232 -5.831 16.854 1.00 89.06 81 PRO A C 1
ATOM 653 O O . PRO A 1 81 ? -6.264 -6.331 16.401 1.00 89.06 81 PRO A O 1
ATOM 656 N N . PHE A 1 82 ? -4.364 -5.163 16.098 1.00 91.25 82 PHE A N 1
ATOM 657 C CA . PHE A 1 82 ? -4.440 -5.221 14.644 1.00 91.25 82 PHE A CA 1
ATOM 658 C C . PHE A 1 82 ? -4.014 -6.602 14.140 1.00 91.25 82 PHE A C 1
ATOM 660 O O . PHE A 1 82 ? -3.128 -7.246 14.707 1.00 91.25 82 PHE A O 1
ATOM 667 N N . THR A 1 83 ? -4.622 -7.029 13.042 1.00 93.38 83 THR A N 1
ATOM 668 C CA . THR A 1 83 ? -4.262 -8.233 12.294 1.00 93.38 83 THR A CA 1
ATOM 669 C C . THR A 1 83 ? -4.113 -7.885 10.824 1.00 93.38 83 THR A C 1
ATOM 671 O O . THR A 1 83 ? -4.781 -6.978 10.328 1.00 93.38 83 THR A O 1
ATOM 674 N N . THR A 1 84 ? -3.249 -8.602 10.112 1.00 95.81 84 THR A N 1
ATOM 675 C CA . THR A 1 84 ? -3.157 -8.461 8.660 1.00 95.81 84 THR A CA 1
ATOM 676 C C . THR A 1 84 ? -4.400 -9.050 8.000 1.00 95.81 84 THR A C 1
ATOM 678 O O . THR A 1 84 ? -4.939 -10.063 8.446 1.00 95.81 84 THR A O 1
ATOM 681 N N . ASN A 1 85 ? -4.856 -8.405 6.934 1.00 96.81 85 ASN A N 1
ATOM 682 C CA . ASN A 1 85 ? -5.920 -8.879 6.067 1.00 96.81 85 ASN A CA 1
ATOM 683 C C . ASN A 1 85 ? -5.468 -8.786 4.607 1.00 96.81 85 ASN A C 1
ATOM 685 O O . ASN A 1 85 ? -4.665 -7.925 4.240 1.00 96.81 85 ASN A O 1
ATOM 689 N N . TYR A 1 86 ? -5.974 -9.704 3.789 1.00 97.81 86 TYR A N 1
ATOM 690 C CA . TYR A 1 86 ? -5.710 -9.774 2.359 1.00 97.81 86 TYR A CA 1
ATOM 691 C C . TYR A 1 86 ? -7.029 -9.909 1.609 1.00 97.81 86 TYR A C 1
ATOM 693 O O . TYR A 1 86 ? -7.861 -10.751 1.946 1.00 97.81 86 TYR A O 1
ATOM 701 N N . MET A 1 87 ? -7.185 -9.118 0.554 1.00 97.44 87 MET A N 1
ATOM 702 C CA . MET A 1 87 ? -8.356 -9.137 -0.311 1.00 97.44 87 MET A CA 1
ATOM 703 C C . MET A 1 87 ? -7.935 -9.046 -1.771 1.00 97.44 87 MET A C 1
ATOM 705 O O . MET A 1 87 ? -7.004 -8.325 -2.123 1.00 97.44 87 MET A O 1
ATOM 709 N N . GLN A 1 88 ? -8.661 -9.741 -2.643 1.00 97.75 88 GLN A N 1
ATOM 710 C CA . GLN A 1 88 ? -8.504 -9.602 -4.086 1.00 97.75 88 GLN A CA 1
ATOM 711 C C . GLN A 1 88 ? -9.576 -8.645 -4.623 1.00 97.75 88 GLN A C 1
ATOM 713 O O . GLN A 1 88 ? -10.588 -9.069 -5.182 1.00 97.75 88 GLN A O 1
ATOM 718 N N . CYS A 1 89 ? -9.400 -7.348 -4.373 1.00 96.25 89 CYS A N 1
ATOM 719 C CA . CYS A 1 89 ? -10.365 -6.316 -4.738 1.00 96.25 89 CYS A CA 1
ATOM 720 C C . CYS A 1 89 ? -9.671 -5.057 -5.256 1.00 96.25 89 CYS A C 1
ATOM 722 O O . CYS A 1 89 ? -8.601 -4.689 -4.778 1.00 96.25 89 CYS A O 1
ATOM 724 N N . ASP A 1 90 ? -10.309 -4.406 -6.228 1.00 97.62 90 ASP A N 1
ATOM 725 C CA . ASP A 1 90 ? -9.927 -3.076 -6.695 1.00 97.62 90 ASP A CA 1
ATOM 726 C C . ASP A 1 90 ? -10.350 -2.031 -5.644 1.00 97.62 90 ASP A C 1
ATOM 728 O O . ASP A 1 90 ? -11.558 -1.889 -5.403 1.00 97.62 90 ASP A O 1
ATOM 732 N N . PRO A 1 91 ? -9.398 -1.302 -5.028 1.00 97.31 91 PRO A N 1
ATOM 733 C CA . PRO A 1 91 ? -9.689 -0.252 -4.053 1.00 97.31 91 PRO A CA 1
ATOM 734 C C . PRO A 1 91 ? -10.695 0.784 -4.553 1.00 97.31 91 PRO A C 1
ATOM 736 O O . PRO A 1 91 ? -11.563 1.226 -3.800 1.00 97.31 91 PRO A O 1
ATOM 739 N N . GLN A 1 92 ? -10.624 1.136 -5.840 1.00 97.06 92 GLN A N 1
ATOM 740 C CA . GLN A 1 92 ? -11.411 2.215 -6.440 1.00 97.06 92 GLN A CA 1
ATOM 741 C C . GLN A 1 92 ? -12.901 1.872 -6.547 1.00 97.06 92 GLN A C 1
ATOM 743 O O . GLN A 1 92 ? -13.719 2.743 -6.836 1.00 97.06 92 GLN A O 1
ATOM 748 N N . ARG A 1 93 ? -13.280 0.612 -6.291 1.00 96.50 93 ARG A N 1
ATOM 749 C CA . ARG A 1 93 ? -14.687 0.202 -6.201 1.00 96.50 93 ARG A CA 1
ATOM 750 C C . ARG A 1 93 ? -15.363 0.654 -4.908 1.00 96.50 93 ARG A C 1
ATOM 752 O O . ARG A 1 93 ? -16.591 0.652 -4.857 1.00 96.50 93 ARG A O 1
ATOM 759 N N . SER A 1 94 ? -14.601 1.018 -3.877 1.00 96.00 94 SER A N 1
ATOM 760 C CA . SER A 1 94 ? -15.152 1.616 -2.662 1.00 96.00 94 SER A CA 1
ATOM 761 C C . SER A 1 94 ? -15.416 3.105 -2.874 1.00 96.00 94 SER A C 1
ATOM 763 O O . SER A 1 94 ? -14.528 3.842 -3.295 1.00 96.00 94 SER A O 1
ATOM 765 N N . SER A 1 95 ? -16.605 3.581 -2.495 1.00 94.56 95 SER A N 1
ATOM 766 C CA . SER A 1 95 ? -16.930 5.015 -2.498 1.00 94.56 95 SER A CA 1
ATOM 767 C C . SER A 1 95 ? -16.102 5.826 -1.497 1.00 94.56 95 SER A C 1
ATOM 769 O O . SER A 1 95 ? -16.050 7.051 -1.594 1.00 94.56 95 SER A O 1
ATOM 771 N N . GLN A 1 96 ? -15.468 5.156 -0.531 1.00 94.62 96 GLN A N 1
ATOM 772 C CA . GLN A 1 96 ? -14.580 5.787 0.442 1.00 94.62 96 GLN A CA 1
ATOM 773 C C . GLN A 1 96 ? -13.145 5.918 -0.063 1.00 94.62 96 GLN A C 1
ATOM 775 O O . GLN A 1 96 ? -12.361 6.645 0.549 1.00 94.62 96 GLN A O 1
ATOM 780 N N . CYS A 1 97 ? -12.787 5.221 -1.147 1.00 97.12 97 CYS A N 1
ATOM 781 C CA . CYS A 1 97 ? -11.441 5.275 -1.695 1.00 97.12 97 CYS A CA 1
ATOM 782 C C . CYS A 1 97 ? -11.155 6.680 -2.227 1.00 97.12 97 CYS A C 1
ATOM 784 O O . CYS A 1 97 ? -11.860 7.213 -3.086 1.00 97.12 97 CYS A O 1
ATOM 786 N N . LEU A 1 98 ? -10.095 7.280 -1.706 1.00 95.56 98 LEU A N 1
ATOM 787 C CA . LEU A 1 98 ? -9.497 8.489 -2.244 1.00 95.56 98 LEU A CA 1
ATOM 788 C C . LEU A 1 98 ? -8.644 8.143 -3.475 1.00 95.56 98 LEU A C 1
ATOM 790 O O . LEU A 1 98 ? -8.397 6.961 -3.740 1.00 95.56 98 LEU A O 1
ATOM 794 N N . PRO A 1 99 ? -8.188 9.145 -4.249 1.00 95.00 99 PRO A N 1
ATOM 795 C CA . PRO A 1 99 ? -7.226 8.905 -5.316 1.00 95.00 99 PRO A CA 1
ATOM 796 C C . PRO A 1 99 ? -6.029 8.085 -4.817 1.00 95.00 99 PRO A C 1
ATOM 798 O O . PRO A 1 99 ? -5.481 8.367 -3.752 1.00 95.00 99 PRO A O 1
ATOM 801 N N . LEU A 1 100 ? -5.653 7.059 -5.583 1.00 97.06 100 LEU A N 1
ATOM 802 C CA . LEU A 1 100 ? -4.541 6.177 -5.241 1.00 97.06 100 LEU A CA 1
ATOM 803 C C . LEU A 1 100 ? -3.215 6.939 -5.298 1.00 97.06 100 LEU A C 1
ATOM 805 O O . LEU A 1 100 ? -2.947 7.641 -6.272 1.00 97.06 100 LEU A O 1
ATOM 809 N N . CYS A 1 101 ? -2.363 6.734 -4.296 1.00 97.81 101 CYS A N 1
ATOM 810 C CA . CYS A 1 101 ? -1.003 7.262 -4.291 1.00 97.81 101 CYS A CA 1
ATOM 811 C C . CYS A 1 101 ? -0.073 6.243 -4.955 1.00 97.81 101 CYS A C 1
ATOM 813 O O . CYS A 1 101 ? 0.044 5.104 -4.490 1.00 97.81 101 CYS A O 1
ATOM 815 N N . PHE A 1 102 ? 0.559 6.624 -6.065 1.00 97.88 102 PHE A N 1
ATOM 816 C CA . PHE A 1 102 ? 1.494 5.750 -6.774 1.00 97.88 102 PHE A CA 1
ATOM 817 C C . PHE A 1 102 ? 2.722 5.495 -5.906 1.00 97.88 102 PHE A C 1
ATOM 819 O O . PHE A 1 102 ? 3.307 6.440 -5.380 1.00 97.88 102 PHE A O 1
ATOM 826 N N . LEU A 1 103 ? 3.120 4.227 -5.777 1.00 98.25 103 LEU A N 1
ATOM 827 C CA . LEU A 1 103 ? 4.356 3.859 -5.093 1.00 98.25 103 LEU A CA 1
ATOM 828 C C . LEU A 1 103 ? 5.437 3.436 -6.077 1.00 98.25 103 LEU A C 1
ATOM 830 O O . LEU A 1 103 ? 6.534 3.967 -6.033 1.00 98.25 103 LEU A O 1
ATOM 834 N N . SER A 1 104 ? 5.184 2.442 -6.926 1.00 98.00 104 SER A N 1
ATOM 835 C CA . SER A 1 104 ? 6.199 2.000 -7.886 1.00 98.00 104 SER A CA 1
ATOM 836 C C . SER A 1 104 ? 5.628 1.073 -8.950 1.00 98.00 104 SER A C 1
ATOM 838 O O . SER A 1 104 ? 4.503 0.579 -8.842 1.00 98.00 104 SER A O 1
ATOM 840 N N . ARG A 1 105 ? 6.449 0.780 -9.960 1.00 97.12 105 ARG A N 1
ATOM 841 C CA . ARG A 1 105 ? 6.166 -0.218 -10.991 1.00 97.12 105 ARG A CA 1
ATOM 842 C C . ARG A 1 105 ? 7.255 -1.283 -10.991 1.00 97.12 105 ARG A C 1
ATOM 844 O O . ARG A 1 105 ? 8.436 -0.981 -11.135 1.00 97.12 105 ARG A O 1
ATOM 851 N N . ILE A 1 106 ? 6.848 -2.535 -10.842 1.00 95.81 106 ILE A N 1
ATOM 852 C CA . ILE A 1 106 ? 7.725 -3.681 -10.583 1.00 95.81 106 ILE A CA 1
ATOM 853 C C . ILE A 1 106 ? 7.469 -4.736 -11.657 1.00 95.81 106 ILE A C 1
ATOM 855 O O . ILE A 1 106 ? 6.347 -4.869 -12.133 1.00 95.81 106 ILE A O 1
ATOM 859 N N . SER A 1 107 ? 8.479 -5.500 -12.074 1.00 94.56 107 SER A N 1
ATOM 860 C CA . SER A 1 107 ? 8.241 -6.628 -12.990 1.00 94.56 107 SER A CA 1
ATOM 861 C C . SER A 1 107 ? 7.272 -7.646 -12.368 1.00 94.56 107 SER A C 1
ATOM 863 O O . SER A 1 107 ? 7.445 -8.033 -11.210 1.00 94.56 107 SER A O 1
ATOM 865 N N . ALA A 1 108 ? 6.304 -8.139 -13.150 1.00 94.88 108 ALA A N 1
ATOM 866 C CA . ALA A 1 108 ? 5.352 -9.179 -12.732 1.00 94.88 108 ALA A CA 1
ATOM 867 C C . ALA A 1 108 ? 6.022 -10.480 -12.280 1.00 94.88 108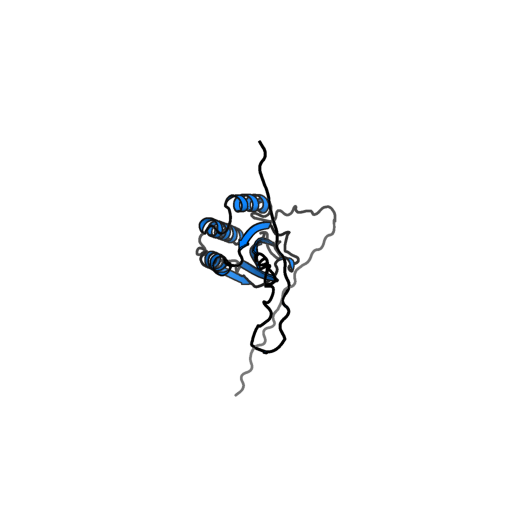 ALA A C 1
ATOM 869 O O . ALA A 1 108 ? 5.482 -11.201 -11.445 1.00 94.88 108 ALA A O 1
ATOM 870 N N . THR A 1 109 ? 7.251 -10.738 -12.733 1.00 94.62 109 THR A N 1
ATOM 871 C CA . THR A 1 109 ? 8.062 -11.872 -12.265 1.00 94.62 109 THR A CA 1
ATOM 872 C C . THR A 1 109 ? 8.377 -11.822 -10.768 1.00 94.62 109 THR A C 1
ATOM 874 O O . THR A 1 109 ? 8.732 -12.845 -10.195 1.00 94.62 109 THR A O 1
ATOM 877 N N . TYR A 1 110 ? 8.271 -10.653 -10.126 1.00 95.75 110 TYR A N 1
ATOM 878 C CA . TYR A 1 110 ? 8.510 -10.485 -8.691 1.00 95.75 110 TYR A CA 1
ATOM 879 C C . TYR A 1 110 ? 7.238 -10.574 -7.843 1.00 95.75 110 TYR A C 1
ATOM 881 O O . TYR A 1 110 ? 7.319 -10.324 -6.644 1.00 95.75 110 TYR A O 1
ATOM 889 N N . PHE A 1 111 ? 6.079 -10.931 -8.408 1.00 96.00 111 PHE A N 1
ATOM 890 C CA . PHE A 1 111 ? 4.813 -10.954 -7.665 1.00 96.00 111 PHE A CA 1
ATOM 891 C C . PHE A 1 111 ? 4.889 -11.769 -6.369 1.00 96.00 111 PHE A C 1
ATOM 893 O O . PHE A 1 111 ? 4.524 -11.270 -5.300 1.00 96.00 111 PHE A O 1
ATOM 900 N N . ASP A 1 112 ? 5.435 -12.984 -6.440 1.00 96.94 112 ASP A N 1
ATOM 901 C CA . ASP A 1 112 ? 5.574 -13.856 -5.271 1.00 96.94 112 ASP A CA 1
ATOM 902 C C . ASP A 1 112 ? 6.558 -13.277 -4.245 1.00 96.94 112 ASP A C 1
ATOM 904 O O . ASP A 1 112 ? 6.288 -13.302 -3.046 1.00 96.94 112 ASP A O 1
ATOM 908 N N . ALA A 1 113 ? 7.668 -12.686 -4.701 1.00 97.81 113 ALA A N 1
ATOM 909 C CA . ALA A 1 113 ? 8.672 -12.069 -3.830 1.00 97.81 113 ALA A CA 1
ATOM 910 C C . ALA A 1 113 ? 8.136 -10.818 -3.109 1.00 97.81 113 ALA A C 1
ATOM 912 O O . ALA A 1 113 ? 8.334 -10.654 -1.902 1.00 97.81 113 ALA A O 1
ATOM 913 N N . VAL A 1 114 ? 7.396 -9.969 -3.827 1.00 97.75 114 VAL A N 1
ATOM 914 C CA . VAL A 1 114 ? 6.710 -8.796 -3.271 1.00 97.75 114 VAL A CA 1
ATOM 915 C C . VAL A 1 114 ? 5.668 -9.247 -2.249 1.00 97.75 114 VAL A C 1
ATOM 917 O O . VAL A 1 114 ? 5.683 -8.791 -1.108 1.00 97.75 114 VAL A O 1
ATOM 920 N N . THR A 1 115 ? 4.817 -10.205 -2.616 1.00 97.81 115 THR A N 1
ATOM 921 C CA . THR A 1 115 ? 3.789 -10.761 -1.728 1.00 97.81 115 THR A CA 1
ATOM 922 C C . THR A 1 115 ? 4.396 -11.374 -0.466 1.00 97.81 115 THR A C 1
ATOM 924 O O . THR A 1 115 ? 3.891 -11.154 0.635 1.00 97.81 115 THR A O 1
ATOM 927 N N . GLN A 1 116 ? 5.498 -12.115 -0.593 1.00 98.12 116 GLN A N 1
ATOM 928 C CA . GLN A 1 116 ? 6.183 -12.705 0.553 1.00 98.12 116 GLN A CA 1
ATOM 929 C C . GLN A 1 116 ? 6.789 -11.632 1.461 1.00 98.12 116 GLN A C 1
ATOM 931 O O . GLN A 1 116 ? 6.663 -11.725 2.681 1.00 98.12 116 GLN A O 1
ATOM 936 N N . THR A 1 117 ? 7.398 -10.594 0.882 1.00 98.44 117 THR A N 1
ATOM 937 C CA . THR A 1 117 ? 7.906 -9.438 1.632 1.00 98.44 117 THR A CA 1
ATOM 938 C C . THR A 1 117 ? 6.803 -8.794 2.474 1.00 98.44 117 THR A C 1
ATOM 940 O O . THR A 1 117 ? 7.013 -8.561 3.662 1.00 98.44 117 THR A O 1
ATOM 943 N N . ILE A 1 118 ? 5.613 -8.582 1.902 1.00 98.12 118 ILE A N 1
ATOM 944 C CA . ILE A 1 118 ? 4.457 -8.010 2.613 1.00 98.12 118 ILE A CA 1
ATOM 945 C C . ILE A 1 118 ? 3.990 -8.933 3.746 1.00 98.12 118 ILE A C 1
ATOM 947 O O . ILE A 1 118 ? 3.790 -8.482 4.873 1.00 98.12 118 ILE A O 1
ATOM 951 N N . LYS A 1 119 ? 3.849 -10.236 3.471 1.00 97.06 119 LYS A N 1
ATOM 952 C CA . LYS A 1 119 ? 3.398 -11.237 4.456 1.00 97.06 119 LYS A CA 1
ATOM 953 C C . LYS A 1 119 ? 4.355 -11.402 5.637 1.00 97.06 119 LYS A C 1
ATOM 955 O O . LYS A 1 119 ? 3.919 -11.780 6.718 1.00 97.06 119 LYS A O 1
ATOM 960 N N . ASN A 1 120 ? 5.640 -11.116 5.440 1.00 97.31 120 ASN A N 1
ATOM 961 C CA . ASN A 1 120 ? 6.652 -11.192 6.491 1.00 97.31 120 ASN A CA 1
ATOM 962 C C . ASN A 1 120 ? 6.630 -9.983 7.445 1.00 97.31 120 ASN A C 1
ATOM 964 O O . ASN A 1 120 ? 7.293 -10.019 8.485 1.00 97.31 120 ASN A O 1
ATOM 968 N N . ILE A 1 121 ? 5.885 -8.916 7.130 1.00 96.94 121 ILE A N 1
ATOM 969 C CA . ILE A 1 121 ? 5.734 -7.771 8.031 1.00 96.94 121 ILE A CA 1
ATOM 970 C C . ILE A 1 121 ? 4.876 -8.177 9.226 1.00 96.94 121 ILE A C 1
ATOM 972 O O . ILE A 1 121 ? 3.687 -8.470 9.107 1.00 96.94 121 ILE A O 1
ATOM 976 N N . SER A 1 122 ? 5.502 -8.187 10.400 1.00 92.81 122 SER A N 1
ATOM 977 C CA . SER A 1 122 ? 4.835 -8.516 11.655 1.00 92.81 122 SER A CA 1
ATOM 978 C C . SER A 1 122 ? 4.162 -7.285 12.249 1.00 92.81 122 SER A C 1
ATOM 980 O O . SER A 1 122 ? 4.799 -6.248 12.420 1.00 92.81 122 SER A O 1
ATOM 982 N N . ILE A 1 123 ? 2.897 -7.432 12.635 1.00 9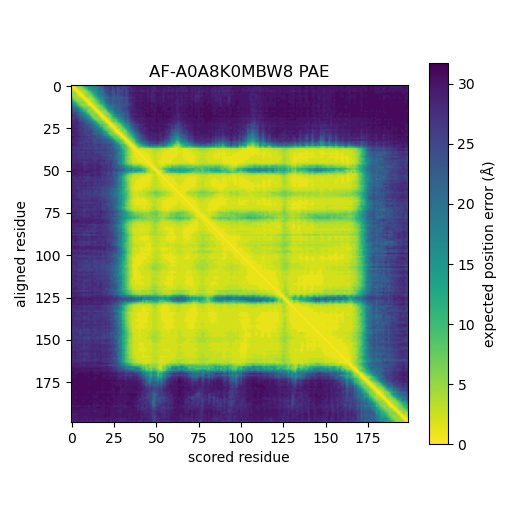0.75 123 ILE A N 1
ATOM 983 C CA . ILE A 1 123 ? 2.205 -6.445 13.462 1.00 90.75 123 ILE A CA 1
ATOM 984 C C . ILE A 1 123 ? 2.605 -6.698 14.923 1.00 90.75 123 ILE A C 1
ATOM 986 O O . ILE A 1 123 ? 2.392 -7.809 15.425 1.00 90.75 123 ILE A O 1
ATOM 990 N N . PRO A 1 124 ? 3.202 -5.719 15.622 1.00 87.06 124 PRO A N 1
ATOM 991 C CA . PRO A 1 124 ? 3.544 -5.881 17.024 1.00 87.06 124 PRO A CA 1
ATOM 992 C C . PRO A 1 124 ? 2.281 -6.096 17.867 1.00 87.06 124 PRO A C 1
ATOM 994 O O . PRO A 1 124 ? 1.211 -5.546 17.603 1.00 87.06 124 PRO A O 1
ATOM 997 N N . LYS A 1 125 ? 2.417 -6.908 18.921 1.00 79.31 125 LYS A N 1
ATOM 998 C CA . LYS A 1 125 ? 1.386 -7.074 19.959 1.00 79.31 125 LYS A CA 1
ATOM 999 C C . LYS A 1 125 ? 1.034 -5.705 20.576 1.00 79.31 125 LYS A C 1
ATOM 1001 O O . LYS A 1 125 ? 1.878 -4.819 20.511 1.00 79.31 125 LYS A O 1
ATOM 1006 N N . PRO A 1 126 ? -0.165 -5.529 21.177 1.00 65.38 126 PRO A N 1
ATOM 1007 C CA . PRO A 1 126 ? -0.853 -4.234 21.365 1.00 65.38 126 PRO A CA 1
ATOM 1008 C C . PRO A 1 126 ? -0.229 -3.234 22.367 1.00 65.38 126 PRO A C 1
ATOM 1010 O O . PRO A 1 126 ? -0.932 -2.523 23.077 1.00 65.38 126 PRO A O 1
ATOM 1013 N N . GLN A 1 127 ? 1.093 -3.144 22.433 1.00 59.41 127 GLN A N 1
ATOM 1014 C CA . GLN A 1 127 ? 1.823 -2.123 23.164 1.00 59.41 127 GLN A CA 1
ATOM 1015 C C . GLN A 1 127 ? 2.205 -1.001 22.188 1.00 59.41 127 GLN A C 1
ATOM 1017 O O . GLN A 1 127 ? 3.202 -1.107 21.479 1.00 59.41 127 GLN A O 1
ATOM 1022 N N . GLY A 1 128 ? 1.401 0.064 22.138 1.00 71.69 128 GLY A N 1
ATOM 1023 C CA . GLY A 1 128 ? 1.760 1.325 21.476 1.00 71.69 128 GLY A CA 1
ATOM 1024 C C . GLY A 1 128 ? 0.830 1.774 20.347 1.00 71.69 128 GLY A C 1
ATOM 1025 O O . GLY A 1 128 ? -0.245 1.217 20.134 1.00 71.69 128 GLY A O 1
ATOM 1026 N N . ASP A 1 129 ? 1.283 2.792 19.615 1.00 81.62 129 ASP A N 1
ATOM 1027 C CA . ASP A 1 129 ? 0.509 3.544 18.615 1.00 81.62 129 ASP A CA 1
ATOM 1028 C C . ASP A 1 129 ? 0.446 2.865 17.233 1.00 81.62 129 ASP A C 1
ATOM 1030 O O . ASP A 1 129 ? 0.187 3.513 16.217 1.00 81.62 129 ASP A O 1
ATOM 1034 N N . TYR A 1 130 ? 0.698 1.552 17.170 1.00 89.12 130 TYR A N 1
ATOM 1035 C CA . TYR A 1 130 ? 0.724 0.819 15.907 1.00 89.12 130 TYR A CA 1
ATOM 1036 C C . TYR A 1 130 ? -0.675 0.737 15.292 1.00 89.12 130 TYR A C 1
ATOM 1038 O O . TYR A 1 130 ? -1.630 0.294 15.934 1.00 89.12 130 TYR A O 1
ATOM 1046 N N . ASN A 1 131 ? -0.791 1.146 14.030 1.00 91.44 131 ASN A N 1
ATOM 1047 C CA . ASN A 1 131 ? -2.051 1.176 13.295 1.00 91.44 131 ASN A CA 1
ATOM 1048 C C . ASN A 1 131 ? -1.861 0.828 11.808 1.00 91.44 131 ASN A C 1
ATOM 1050 O O . ASN A 1 131 ? -0.764 0.471 11.376 1.00 91.44 131 ASN A O 1
ATOM 1054 N N . CYS A 1 132 ? -2.934 0.924 11.017 1.00 93.62 132 CYS A N 1
ATOM 1055 C CA . CYS A 1 132 ? -2.896 0.633 9.583 1.00 93.62 132 CYS A CA 1
ATOM 1056 C C . CYS A 1 132 ? -1.934 1.531 8.791 1.00 93.62 132 CYS A C 1
ATOM 1058 O O . CYS A 1 132 ? -1.273 1.044 7.878 1.00 93.62 132 CYS A O 1
ATOM 1060 N N . GLN A 1 133 ? -1.770 2.798 9.177 1.00 94.88 133 GLN A N 1
ATOM 1061 C CA . GLN A 1 133 ? -0.817 3.710 8.538 1.00 94.88 133 GLN A CA 1
ATOM 1062 C C . GLN A 1 133 ? 0.623 3.268 8.831 1.00 94.88 133 GLN A C 1
ATOM 1064 O O . GLN A 1 133 ? 1.435 3.155 7.914 1.00 94.88 133 GLN A O 1
ATOM 1069 N N . THR A 1 134 ? 0.933 2.928 10.089 1.00 94.56 134 THR A N 1
ATOM 1070 C CA . THR A 1 134 ? 2.247 2.378 10.466 1.00 94.56 134 THR A CA 1
ATOM 1071 C C . THR A 1 134 ? 2.548 1.075 9.728 1.00 94.56 134 THR A C 1
ATOM 1073 O O . THR A 1 134 ? 3.653 0.909 9.216 1.00 94.56 134 THR A O 1
ATOM 1076 N N . TYR A 1 135 ? 1.557 0.187 9.609 1.00 96.38 135 TYR A N 1
ATOM 1077 C CA . TYR A 1 135 ? 1.684 -1.058 8.852 1.00 96.38 135 TYR A CA 1
ATOM 1078 C C . TYR A 1 135 ? 2.063 -0.816 7.391 1.00 96.38 135 TYR A C 1
ATOM 1080 O O . TYR A 1 135 ? 3.033 -1.394 6.906 1.00 96.38 135 TYR A O 1
ATOM 1088 N N . VAL A 1 136 ? 1.351 0.076 6.700 1.00 97.81 136 VAL A N 1
ATOM 1089 C CA . VAL A 1 136 ? 1.647 0.421 5.303 1.00 97.81 136 VAL A CA 1
ATOM 1090 C C . VAL A 1 136 ? 3.054 1.004 5.157 1.00 97.81 136 VAL A C 1
ATOM 1092 O O . VAL A 1 136 ? 3.789 0.608 4.252 1.00 97.81 136 VAL A O 1
ATOM 1095 N N . ILE A 1 137 ? 3.477 1.878 6.074 1.00 97.31 137 ILE A N 1
ATOM 1096 C CA . ILE A 1 137 ? 4.840 2.430 6.078 1.00 97.31 137 ILE A CA 1
ATOM 1097 C C . ILE A 1 137 ? 5.884 1.313 6.229 1.00 97.31 137 ILE A C 1
ATOM 1099 O O . ILE A 1 137 ? 6.898 1.315 5.526 1.00 97.31 137 ILE A O 1
ATOM 1103 N N . ASP A 1 138 ? 5.655 0.351 7.122 1.00 97.69 138 ASP A N 1
ATOM 1104 C CA . ASP A 1 138 ? 6.573 -0.770 7.332 1.00 97.69 138 ASP A CA 1
ATOM 1105 C C . ASP A 1 138 ? 6.608 -1.729 6.138 1.00 97.69 138 ASP A C 1
ATOM 1107 O O . ASP A 1 138 ? 7.687 -2.208 5.778 1.00 97.69 138 ASP A O 1
ATOM 1111 N N . VAL A 1 139 ? 5.475 -1.936 5.462 1.00 98.25 139 VAL A N 1
ATOM 1112 C CA . VAL A 1 139 ? 5.428 -2.650 4.181 1.00 98.25 139 VAL A CA 1
ATOM 1113 C C . VAL A 1 139 ? 6.277 -1.937 3.132 1.00 98.25 139 VAL A C 1
ATOM 1115 O O . VAL A 1 139 ? 7.158 -2.569 2.546 1.00 98.25 139 VAL A O 1
ATOM 1118 N N . CYS A 1 140 ? 6.092 -0.630 2.929 1.00 98.31 140 CYS A N 1
ATOM 1119 C CA . CYS A 1 140 ? 6.896 0.136 1.975 1.00 98.31 140 CYS A CA 1
ATOM 1120 C C . CYS A 1 140 ? 8.395 0.047 2.294 1.00 98.31 140 CYS A C 1
ATOM 1122 O O . CYS A 1 140 ? 9.206 -0.212 1.406 1.00 98.31 140 CYS A O 1
ATOM 1124 N N . ARG A 1 141 ? 8.779 0.174 3.572 1.00 98.38 141 ARG A N 1
ATOM 1125 C CA . ARG A 1 141 ? 10.173 -0.007 4.014 1.00 98.38 141 ARG A CA 1
ATOM 1126 C C . ARG A 1 141 ? 10.692 -1.412 3.721 1.00 98.38 141 ARG A C 1
ATOM 1128 O O . ARG A 1 141 ? 11.843 -1.550 3.310 1.00 98.38 141 ARG A O 1
ATOM 1135 N N . GLY A 1 142 ? 9.875 -2.442 3.932 1.00 98.12 142 GLY A N 1
ATOM 1136 C CA . GLY A 1 142 ? 10.201 -3.823 3.582 1.00 98.12 142 GLY A CA 1
ATOM 1137 C C . GLY A 1 142 ? 10.485 -3.979 2.089 1.00 98.12 142 GLY A C 1
ATOM 1138 O O . GLY A 1 142 ? 11.523 -4.524 1.720 1.00 98.12 142 GLY A O 1
ATOM 1139 N N . LEU A 1 143 ? 9.621 -3.419 1.238 1.00 98.31 143 LEU A N 1
ATOM 1140 C CA . LEU A 1 143 ? 9.789 -3.440 -0.217 1.00 98.31 143 LEU A CA 1
ATOM 1141 C C . LEU A 1 143 ? 11.040 -2.682 -0.680 1.00 98.31 143 LEU A C 1
ATOM 1143 O O . LEU A 1 143 ? 11.743 -3.163 -1.569 1.00 98.31 143 LEU A O 1
ATOM 1147 N N . VAL A 1 144 ? 11.364 -1.546 -0.054 1.00 98.31 144 VAL A N 1
ATOM 1148 C CA . VAL A 1 144 ? 12.611 -0.810 -0.325 1.00 98.31 144 VAL A CA 1
ATOM 1149 C C . VAL A 1 144 ? 13.836 -1.636 0.073 1.00 98.31 144 VAL A C 1
ATOM 1151 O O . VAL A 1 144 ? 14.765 -1.781 -0.717 1.00 98.31 144 VAL A O 1
ATOM 1154 N N . ARG A 1 145 ? 13.841 -2.242 1.269 1.00 98.31 145 ARG A N 1
ATOM 1155 C CA . ARG A 1 145 ? 14.954 -3.095 1.735 1.00 98.31 145 ARG A CA 1
ATOM 1156 C C . ARG A 1 145 ? 15.163 -4.327 0.855 1.00 98.31 145 ARG A C 1
ATOM 1158 O O . ARG A 1 145 ? 16.299 -4.750 0.676 1.00 98.31 145 ARG A O 1
ATOM 1165 N N . ALA A 1 146 ? 14.084 -4.886 0.313 1.00 97.62 146 ALA A N 1
ATOM 1166 C CA . ALA A 1 146 ? 14.127 -6.006 -0.624 1.00 97.62 146 ALA A CA 1
ATOM 1167 C C . ALA A 1 146 ? 14.529 -5.593 -2.057 1.00 97.62 146 ALA A C 1
ATOM 1169 O O . ALA A 1 146 ? 14.679 -6.454 -2.921 1.00 97.62 146 ALA A O 1
ATOM 1170 N N . GLY A 1 147 ? 14.706 -4.293 -2.328 1.00 97.69 147 GLY A N 1
ATOM 1171 C CA . GLY A 1 147 ? 15.065 -3.774 -3.650 1.00 97.69 147 GLY A CA 1
ATOM 1172 C C . GLY A 1 147 ? 13.918 -3.797 -4.664 1.00 97.69 147 GLY A C 1
ATOM 1173 O O . GLY A 1 147 ? 14.163 -3.708 -5.864 1.00 97.69 147 GLY A O 1
ATOM 1174 N N . HIS A 1 148 ? 12.672 -3.937 -4.205 1.00 97.38 148 HIS A N 1
ATOM 1175 C CA . HIS A 1 148 ? 11.484 -3.952 -5.062 1.00 97.38 148 HIS A CA 1
ATOM 1176 C C . HIS A 1 148 ? 10.949 -2.549 -5.362 1.00 97.38 148 HIS A C 1
ATOM 1178 O O . HIS A 1 148 ? 10.343 -2.341 -6.407 1.00 97.38 148 HIS A O 1
ATOM 1184 N N . VAL A 1 149 ? 11.164 -1.601 -4.449 1.00 97.75 149 VAL A N 1
ATOM 1185 C CA . VAL A 1 149 ? 10.736 -0.201 -4.566 1.00 97.75 149 VAL A CA 1
ATOM 1186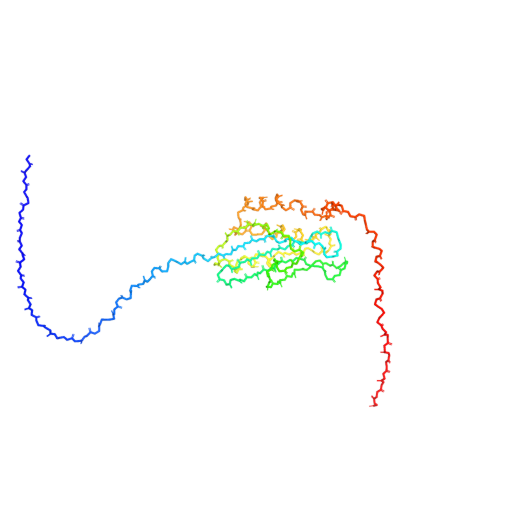 C C . VAL A 1 149 ? 11.953 0.698 -4.389 1.00 97.75 149 VAL A C 1
ATOM 1188 O O . VAL A 1 149 ? 12.798 0.444 -3.529 1.00 97.75 149 VAL A O 1
ATOM 1191 N N . ASN A 1 150 ? 12.057 1.754 -5.195 1.00 97.38 150 ASN A N 1
ATOM 1192 C CA . ASN A 1 150 ? 13.112 2.746 -5.032 1.00 97.38 150 ASN A CA 1
ATOM 1193 C C . ASN A 1 150 ? 12.847 3.596 -3.776 1.00 97.38 150 ASN A C 1
ATOM 1195 O O . ASN A 1 150 ? 11.722 4.026 -3.529 1.00 97.38 150 ASN A O 1
ATOM 1199 N N . ALA A 1 151 ? 13.889 3.871 -2.987 1.00 97.56 151 ALA A N 1
ATOM 1200 C CA . ALA A 1 151 ? 13.787 4.742 -1.819 1.00 97.56 151 ALA A CA 1
ATOM 1201 C C . ALA A 1 151 ? 13.268 6.149 -2.172 1.00 97.56 151 ALA A C 1
ATOM 1203 O O . ALA A 1 151 ? 12.530 6.729 -1.382 1.00 97.56 151 ALA A O 1
ATOM 1204 N N . THR A 1 152 ? 13.617 6.680 -3.348 1.00 97.94 152 THR A N 1
ATOM 1205 C CA . THR A 1 152 ? 13.116 7.975 -3.831 1.00 97.94 152 THR A CA 1
ATOM 1206 C C . THR A 1 152 ? 11.610 7.943 -4.066 1.00 97.94 152 THR A C 1
ATOM 1208 O O . THR A 1 152 ? 10.921 8.839 -3.584 1.00 97.94 152 THR A O 1
ATOM 1211 N N . ASP A 1 153 ? 11.098 6.903 -4.731 1.00 97.38 153 ASP A N 1
ATOM 1212 C CA . ASP A 1 153 ? 9.657 6.765 -4.966 1.00 97.38 153 ASP A CA 1
ATOM 1213 C C . ASP A 1 153 ? 8.911 6.670 -3.630 1.00 97.38 153 ASP A C 1
ATOM 1215 O O . ASP A 1 15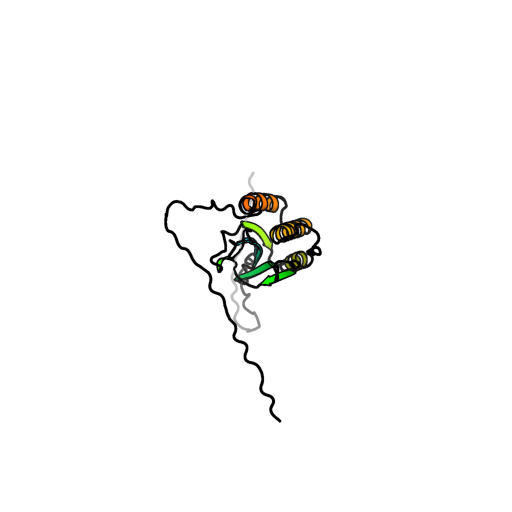3 ? 7.934 7.373 -3.410 1.00 97.38 153 ASP A O 1
ATOM 1219 N N . PHE A 1 154 ? 9.436 5.881 -2.686 1.00 97.81 154 PHE A N 1
ATOM 1220 C CA . PHE A 1 154 ? 8.866 5.774 -1.344 1.00 97.81 154 PHE A CA 1
ATOM 1221 C C . PHE A 1 154 ? 8.795 7.121 -0.610 1.00 97.81 154 PHE A C 1
ATOM 1223 O O . PHE A 1 154 ? 7.772 7.418 0.005 1.00 97.81 154 PHE A O 1
ATOM 1230 N N . VAL A 1 155 ? 9.855 7.934 -0.660 1.00 97.81 155 VAL A N 1
ATOM 1231 C CA . VAL A 1 155 ? 9.856 9.265 -0.031 1.00 97.81 155 VAL A CA 1
ATOM 1232 C C . VAL A 1 155 ? 8.804 10.167 -0.673 1.00 97.81 155 VAL A C 1
ATOM 1234 O O . VAL A 1 155 ? 8.027 10.776 0.058 1.00 97.81 155 VAL A O 1
ATOM 1237 N N . ALA A 1 156 ? 8.719 10.192 -2.006 1.00 97.38 156 ALA A N 1
ATOM 1238 C CA . ALA A 1 156 ? 7.716 10.981 -2.720 1.00 97.38 156 ALA A CA 1
ATOM 1239 C C . ALA A 1 156 ? 6.283 10.553 -2.352 1.00 97.38 156 ALA A C 1
ATOM 1241 O O . ALA A 1 156 ? 5.458 11.390 -1.990 1.00 97.38 156 ALA A O 1
ATOM 1242 N N . THR A 1 157 ? 6.000 9.246 -2.333 1.00 97.19 157 THR A N 1
ATOM 1243 C CA . THR A 1 157 ? 4.692 8.727 -1.906 1.00 97.19 157 THR A CA 1
ATOM 1244 C C . THR A 1 157 ? 4.379 9.101 -0.455 1.00 97.19 157 THR A C 1
ATOM 1246 O O . THR A 1 157 ? 3.239 9.428 -0.137 1.00 97.19 157 THR A O 1
ATOM 1249 N N . LEU A 1 158 ? 5.363 9.068 0.452 1.00 95.94 158 LEU A N 1
ATOM 1250 C CA . LEU A 1 158 ? 5.142 9.480 1.840 1.00 95.94 158 LEU A CA 1
ATOM 1251 C C . LEU A 1 158 ? 4.814 10.966 1.969 1.00 95.94 158 LEU A C 1
ATOM 1253 O O . LEU A 1 158 ? 3.964 11.304 2.787 1.00 95.94 158 LEU A O 1
ATOM 1257 N N . GLU A 1 159 ? 5.472 11.833 1.199 1.00 96.69 159 GLU A N 1
ATOM 1258 C CA . GLU A 1 159 ? 5.163 13.266 1.158 1.00 96.69 159 GLU A CA 1
ATOM 1259 C C . GLU A 1 159 ? 3.719 13.505 0.702 1.00 96.69 159 GLU A C 1
ATOM 1261 O O . GLU A 1 159 ? 2.996 14.265 1.347 1.00 96.69 159 GLU A O 1
ATOM 1266 N N . GLU A 1 160 ? 3.257 12.788 -0.327 1.00 95.44 160 GLU A N 1
ATOM 1267 C CA . GLU A 1 160 ? 1.857 12.835 -0.772 1.00 95.44 160 GLU A CA 1
ATOM 1268 C C . GLU A 1 160 ? 0.879 12.358 0.311 1.00 95.44 160 GLU A C 1
ATOM 1270 O O . GLU A 1 160 ? -0.189 12.942 0.499 1.00 95.44 160 GLU A O 1
ATOM 1275 N N . LEU A 1 161 ? 1.243 11.316 1.060 1.00 94.88 161 LEU A N 1
ATOM 1276 C CA . LEU A 1 161 ? 0.394 10.735 2.098 1.00 94.88 161 LEU A CA 1
ATOM 1277 C C . LEU A 1 161 ? 0.306 11.577 3.380 1.00 94.88 161 LEU A C 1
ATOM 1279 O O . LEU A 1 161 ? -0.578 11.322 4.202 1.00 94.88 161 LEU A O 1
ATOM 1283 N N . GLN A 1 162 ? 1.163 12.591 3.568 1.00 93.12 162 GLN A N 1
ATOM 1284 C CA . GLN A 1 162 ? 1.167 13.419 4.785 1.00 93.12 162 GLN A CA 1
ATOM 1285 C C . GLN A 1 162 ? -0.193 14.067 5.065 1.00 93.12 162 GLN A C 1
ATOM 1287 O O . GLN A 1 162 ? -0.589 14.197 6.223 1.00 93.12 162 GLN A O 1
ATOM 1292 N N . VAL A 1 163 ? -0.943 14.431 4.021 1.00 91.94 163 VAL A N 1
ATOM 1293 C CA . VAL A 1 163 ? -2.272 15.051 4.169 1.00 91.94 163 VAL A CA 1
ATOM 1294 C C . VAL A 1 163 ? -3.326 14.094 4.741 1.00 91.94 163 VAL A C 1
ATOM 1296 O O . VAL A 1 163 ? -4.350 14.549 5.252 1.00 91.94 163 VAL A O 1
ATOM 1299 N N . TYR A 1 164 ? -3.073 12.783 4.684 1.00 92.38 164 TYR A N 1
ATOM 1300 C CA . TYR A 1 164 ? -3.953 11.725 5.187 1.00 92.38 164 TYR A CA 1
ATOM 1301 C C . TYR A 1 164 ? -3.424 11.067 6.466 1.00 92.38 164 TYR A C 1
ATOM 1303 O O . TYR A 1 164 ? -3.984 10.069 6.928 1.00 92.38 164 TYR A O 1
ATOM 1311 N N . GLN A 1 165 ? -2.330 11.582 7.029 1.00 87.81 165 GLN A N 1
ATOM 1312 C CA . GLN A 1 165 ? -1.741 11.031 8.239 1.00 87.81 165 GLN A CA 1
ATOM 1313 C C . GLN A 1 165 ? -2.535 11.474 9.477 1.00 87.81 165 GLN A C 1
ATOM 1315 O O . GLN A 1 165 ? -2.799 12.659 9.682 1.00 87.81 165 GLN A O 1
ATOM 1320 N N . GLY A 1 166 ? -2.880 10.517 10.341 1.00 83.69 166 GLY A N 1
ATOM 1321 C CA . GLY A 1 166 ? -3.637 10.775 11.569 1.00 83.69 166 GLY A CA 1
ATOM 1322 C C . GLY A 1 166 ? -5.146 10.958 11.359 1.00 83.69 166 GLY A C 1
ATOM 1323 O O . GLY A 1 166 ? -5.760 10.286 10.526 1.00 83.69 166 GLY A O 1
ATOM 1324 N N . GLU A 1 167 ? -5.758 11.811 12.188 1.00 79.56 167 GLU A N 1
ATOM 1325 C CA . GLU A 1 167 ? -7.201 12.068 12.153 1.00 79.56 167 GLU A CA 1
ATOM 1326 C C . GLU A 1 167 ? -7.588 12.954 10.957 1.00 79.56 167 GLU A C 1
ATOM 1328 O O . GLU A 1 167 ? -6.977 13.996 10.709 1.00 79.56 167 GLU A O 1
ATOM 1333 N N . GLN A 1 168 ? -8.669 12.591 10.269 1.00 73.06 168 GLN A N 1
ATOM 1334 C CA . GLN A 1 168 ? -9.426 13.462 9.390 1.00 73.06 168 GLN A CA 1
ATOM 1335 C C . GLN A 1 168 ? -9.891 14.676 10.199 1.00 73.06 168 GLN A C 1
ATOM 1337 O O . GLN A 1 168 ? -10.860 14.636 10.961 1.00 73.06 16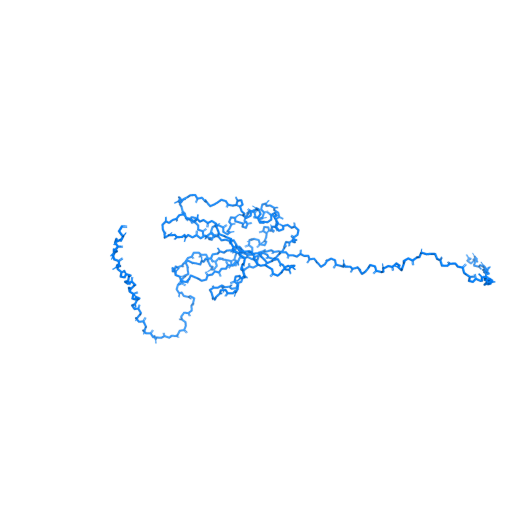8 GLN A O 1
ATOM 1342 N N . LYS A 1 169 ? -9.178 15.789 10.033 1.00 64.88 169 LYS A N 1
ATOM 1343 C CA . LYS A 1 169 ? -9.645 17.088 10.511 1.00 64.88 169 LYS A CA 1
ATOM 1344 C C . LYS A 1 169 ? -10.970 17.382 9.801 1.00 64.88 169 LYS A C 1
ATOM 1346 O O . LYS A 1 169 ? -11.068 17.196 8.590 1.00 64.88 169 LYS A O 1
ATOM 1351 N N . ARG A 1 170 ? -11.982 17.826 10.558 1.00 54.59 170 ARG A N 1
ATOM 1352 C CA . ARG A 1 170 ? -13.364 18.071 10.086 1.00 54.59 170 ARG A CA 1
ATOM 1353 C C . ARG A 1 170 ? -13.472 19.029 8.885 1.00 54.59 170 ARG A C 1
ATOM 1355 O O . ARG A 1 170 ? -14.525 19.095 8.270 1.00 54.59 170 ARG A O 1
ATOM 1362 N N . ASP A 1 171 ? -12.391 19.707 8.511 1.00 50.81 171 ASP A N 1
ATOM 1363 C CA . ASP A 1 171 ? -12.380 20.790 7.527 1.00 50.81 171 ASP A CA 1
ATOM 1364 C C . ASP A 1 171 ? -12.029 20.364 6.090 1.00 50.81 171 ASP A C 1
ATOM 1366 O O . ASP A 1 171 ? -11.666 21.208 5.271 1.00 50.81 171 ASP A O 1
ATOM 1370 N N . PHE A 1 172 ? -12.197 19.090 5.713 1.00 53.31 172 PHE A N 1
ATOM 1371 C CA . PHE A 1 172 ? -12.307 18.727 4.289 1.00 53.31 172 PHE A CA 1
ATOM 1372 C C . PHE A 1 172 ? -13.690 19.143 3.734 1.00 53.31 172 PHE A C 1
ATOM 1374 O O . PHE A 1 172 ? -14.455 18.325 3.236 1.00 53.31 172 PHE A O 1
ATOM 1381 N N . GLY A 1 173 ? -14.000 20.442 3.827 1.00 44.72 173 GLY A N 1
ATOM 1382 C CA . GLY A 1 173 ? -14.988 21.128 3.000 1.00 44.72 173 GLY A CA 1
ATOM 1383 C C . GLY A 1 173 ? -16.469 20.922 3.326 1.00 44.72 173 GLY A C 1
ATOM 1384 O O . GLY A 1 173 ? -17.222 20.553 2.432 1.00 44.72 173 GLY A O 1
ATOM 1385 N N . GLU A 1 174 ? -16.940 21.332 4.508 1.00 43.09 174 GLU A N 1
ATOM 1386 C CA . GLU A 1 174 ? -18.266 21.971 4.567 1.00 43.09 174 GLU A CA 1
ATOM 1387 C C . GLU A 1 174 ? -18.130 23.413 4.062 1.00 43.09 174 GLU A C 1
ATOM 1389 O O . GLU A 1 174 ? -18.003 24.375 4.820 1.00 43.09 174 GLU A O 1
ATOM 1394 N N . ARG A 1 175 ? -18.136 23.582 2.736 1.00 47.50 175 ARG A N 1
ATOM 1395 C CA . ARG A 1 175 ? -18.443 24.879 2.131 1.00 47.50 175 ARG A CA 1
ATOM 1396 C C . ARG A 1 175 ? -19.933 24.910 1.804 1.00 47.50 175 ARG A C 1
ATOM 1398 O O . ARG A 1 175 ? -20.324 24.642 0.676 1.00 47.50 175 ARG A O 1
ATOM 1405 N N . GLY A 1 176 ? -20.725 25.291 2.805 1.00 44.25 176 GLY A N 1
ATOM 1406 C CA . GLY A 1 176 ? -22.071 25.842 2.636 1.00 44.25 176 GLY A CA 1
ATOM 1407 C C . GLY A 1 176 ? -23.219 24.842 2.751 1.00 44.25 176 GLY A C 1
ATOM 1408 O O . GLY A 1 176 ? -23.514 24.114 1.811 1.00 44.25 176 GLY A O 1
ATOM 1409 N N . GLY A 1 177 ? -23.934 24.903 3.874 1.00 38.81 177 GLY A N 1
ATOM 1410 C CA . GLY A 1 177 ? -25.243 24.274 4.019 1.00 38.81 177 GLY A CA 1
ATOM 1411 C C . GLY A 1 177 ? -25.684 24.178 5.472 1.00 38.81 177 GLY A C 1
ATOM 1412 O O . GLY A 1 177 ? -25.598 23.114 6.069 1.00 38.81 177 GLY A O 1
ATOM 1413 N N . GLU A 1 178 ? -26.172 25.280 6.045 1.00 48.03 178 GLU A N 1
ATOM 1414 C CA . GLU A 1 178 ? -26.972 25.223 7.271 1.00 48.03 178 GLU A CA 1
ATOM 1415 C C . GLU A 1 178 ? -28.150 24.259 7.069 1.00 48.03 178 GLU A C 1
ATOM 1417 O O . GLU A 1 178 ? -29.081 24.532 6.314 1.00 48.03 178 GLU A O 1
ATOM 1422 N N . GLY A 1 179 ? -28.115 23.124 7.761 1.00 38.72 179 GLY A N 1
ATOM 1423 C CA . GLY A 1 179 ? -29.192 22.147 7.741 1.00 38.72 179 GLY A CA 1
ATOM 1424 C C . GLY A 1 179 ? -29.060 21.181 8.904 1.00 38.72 179 GLY A C 1
ATOM 1425 O O . GLY A 1 179 ? -28.406 20.151 8.797 1.00 38.72 179 GLY A O 1
ATOM 1426 N N . LYS A 1 180 ? -29.696 21.515 10.032 1.00 47.22 180 LYS A N 1
ATOM 1427 C CA . LYS A 1 180 ? -29.943 20.591 11.147 1.00 47.22 180 LYS A CA 1
ATOM 1428 C C . LYS A 1 180 ? -30.455 19.248 10.613 1.00 47.22 180 LYS A C 1
ATOM 1430 O O . LYS A 1 180 ? -31.596 19.174 10.167 1.00 47.22 180 LYS A O 1
ATOM 1435 N N . LEU A 1 181 ? -29.689 18.180 10.802 1.00 36.50 181 LEU A N 1
ATOM 1436 C CA . LEU A 1 181 ? -30.228 16.824 10.825 1.00 36.50 181 LEU A CA 1
ATOM 1437 C C . LEU A 1 181 ? -29.724 16.114 12.076 1.00 36.50 181 LEU A C 1
ATOM 1439 O O . LEU A 1 181 ? -28.618 15.595 12.171 1.00 36.50 181 LEU A O 1
ATOM 1443 N N . LYS A 1 182 ? -30.595 16.176 13.080 1.00 47.19 182 LYS A N 1
ATOM 1444 C CA . LYS A 1 182 ? -30.575 15.367 14.286 1.00 47.19 182 LYS A CA 1
ATOM 1445 C C . LYS A 1 182 ? -30.972 13.956 13.850 1.00 47.19 182 LYS A C 1
ATOM 1447 O O . LYS A 1 182 ? -32.158 13.701 13.674 1.00 47.19 182 LYS A O 1
ATOM 1452 N N . VAL A 1 183 ? -30.003 13.072 13.640 1.00 38.66 183 VAL A N 1
ATOM 1453 C CA . VAL A 1 183 ? -30.276 11.638 13.495 1.00 38.66 183 VAL A CA 1
ATOM 1454 C C . VAL A 1 183 ? -29.866 10.964 14.793 1.00 38.66 183 VAL A C 1
ATOM 1456 O O . VAL A 1 183 ? -28.693 10.880 15.145 1.00 38.66 183 VAL A O 1
ATOM 1459 N N . VAL A 1 184 ? -30.895 10.576 15.537 1.00 42.19 184 VAL A N 1
ATOM 1460 C CA . VAL A 1 184 ? -30.842 9.611 16.627 1.00 42.19 184 VAL A CA 1
ATOM 1461 C C . VAL A 1 184 ? -30.703 8.256 15.936 1.00 42.19 184 VAL A C 1
ATOM 1463 O O . VAL A 1 184 ? -31.608 7.877 15.201 1.00 42.19 184 VAL A O 1
ATOM 1466 N N . SER A 1 185 ? -29.572 7.563 16.073 1.00 44.41 185 SER A N 1
ATOM 1467 C CA . SER A 1 185 ? -29.478 6.187 15.579 1.00 44.41 185 SER A CA 1
ATOM 1468 C C . SER A 1 185 ? -30.184 5.278 16.575 1.00 44.41 185 SER A C 1
ATOM 1470 O O . SER A 1 185 ? -29.755 5.160 17.725 1.00 44.41 185 SER A O 1
ATOM 1472 N N . GLU A 1 186 ? -31.290 4.709 16.113 1.00 40.44 186 GLU A N 1
ATOM 1473 C CA . GLU A 1 186 ? -32.118 3.747 16.815 1.00 40.44 186 GLU A CA 1
ATOM 1474 C C . GLU A 1 186 ? -31.339 2.476 17.173 1.00 40.44 186 GLU A C 1
ATOM 1476 O O . GLU A 1 186 ? -30.527 1.935 16.423 1.00 40.44 186 GLU A O 1
ATOM 1481 N N . GLU A 1 187 ? -31.636 2.058 18.390 1.00 38.72 187 GLU A N 1
ATOM 1482 C CA . GLU A 1 187 ? -31.408 0.788 19.047 1.00 38.72 187 GLU A CA 1
ATOM 1483 C C . GLU A 1 187 ? -31.889 -0.393 18.185 1.00 38.72 187 GLU A C 1
ATOM 1485 O O . GLU A 1 187 ? -33.068 -0.484 17.851 1.00 38.72 187 GLU A O 1
ATOM 1490 N N . TYR A 1 188 ? -31.002 -1.339 17.861 1.00 42.34 188 TYR A N 1
ATOM 1491 C CA . TYR A 1 188 ? -31.448 -2.679 17.476 1.00 42.34 188 TYR A CA 1
ATOM 1492 C C . TYR A 1 188 ? -31.660 -3.502 18.746 1.00 42.34 188 TYR A C 1
ATOM 1494 O O . TYR A 1 188 ? -30.731 -4.107 19.285 1.00 42.34 188 TYR A O 1
ATOM 1502 N N . VAL A 1 189 ? -32.912 -3.515 19.204 1.00 43.41 189 VAL A N 1
ATOM 1503 C CA . VAL A 1 189 ? -33.460 -4.573 20.054 1.00 43.41 189 VAL A CA 1
ATOM 1504 C C . VAL A 1 189 ? -33.417 -5.862 19.236 1.00 43.41 189 VAL A C 1
ATOM 1506 O O . VAL A 1 189 ? -34.041 -5.959 18.181 1.00 43.41 189 VAL A O 1
ATOM 1509 N N . THR A 1 190 ? -32.659 -6.854 19.695 1.00 47.69 190 THR A N 1
ATOM 1510 C CA . THR A 1 190 ? -32.881 -8.238 19.266 1.00 47.69 190 THR A CA 1
ATOM 1511 C C . THR A 1 190 ? -33.659 -8.918 20.374 1.00 47.69 190 THR A C 1
ATOM 1513 O O . THR A 1 190 ? -33.156 -9.118 21.481 1.00 47.69 190 THR A O 1
ATOM 1516 N N . ASP A 1 191 ? -34.929 -9.190 20.080 1.00 47.59 191 ASP A N 1
ATOM 1517 C CA . ASP A 1 191 ? -35.826 -9.901 20.972 1.00 47.59 191 ASP A CA 1
ATOM 1518 C C . ASP A 1 191 ? -35.250 -11.275 21.309 1.00 47.59 191 ASP A C 1
ATOM 1520 O O . ASP A 1 191 ? -34.843 -12.063 20.451 1.00 47.59 191 ASP A O 1
ATOM 1524 N N . SER A 1 192 ? -35.229 -11.547 22.607 1.00 51.78 192 SER A N 1
ATOM 1525 C CA . SER A 1 192 ? -34.973 -12.866 23.156 1.00 51.78 192 SER A CA 1
ATOM 1526 C C . SER A 1 192 ? -36.146 -13.778 22.800 1.00 51.78 192 SER A C 1
ATOM 1528 O O . SER A 1 192 ? -37.257 -13.557 23.272 1.00 51.78 192 SER A O 1
ATOM 1530 N N . ALA A 1 193 ? -35.901 -14.832 22.023 1.00 55.06 193 ALA A N 1
ATOM 1531 C CA . ALA A 1 193 ? -36.784 -15.991 21.976 1.00 55.06 193 ALA A CA 1
ATOM 1532 C C . ALA A 1 193 ? -36.108 -17.134 22.740 1.00 55.06 193 ALA A C 1
ATOM 1534 O O . ALA A 1 193 ? -35.185 -17.789 22.256 1.00 55.06 193 ALA A O 1
ATOM 1535 N N . SER A 1 194 ? -36.541 -17.307 23.985 1.00 52.50 194 SER A N 1
ATOM 1536 C CA . SER A 1 194 ? -36.232 -18.444 24.839 1.00 52.50 194 SER A CA 1
ATOM 1537 C C . SER A 1 194 ? -37.011 -19.687 24.404 1.00 52.50 194 SER A C 1
ATOM 1539 O O . SER A 1 194 ? -38.209 -19.592 24.160 1.00 52.50 194 SER A O 1
ATOM 1541 N N . SER A 1 195 ? -36.309 -20.825 24.443 1.00 54.81 195 SER A N 1
ATOM 1542 C CA . SER A 1 195 ? -36.764 -22.176 24.821 1.00 54.81 195 SER A CA 1
ATOM 1543 C C . SER A 1 195 ? -37.981 -22.784 24.122 1.00 54.81 195 SER A C 1
ATOM 1545 O O . SER A 1 195 ? -39.098 -22.338 24.343 1.00 54.81 195 SER A O 1
ATOM 1547 N N . GLU A 1 196 ? -37.773 -23.950 23.505 1.00 55.84 196 GLU A N 1
ATOM 1548 C CA . GLU A 1 196 ? -38.616 -25.115 23.798 1.00 55.84 196 GLU A CA 1
ATOM 1549 C C . GLU A 1 196 ? -37.823 -26.420 23.610 1.00 55.84 196 GLU A C 1
ATOM 1551 O O . GLU A 1 196 ? -37.248 -26.692 22.555 1.00 55.84 196 GLU A O 1
ATOM 1556 N N . GLU A 1 197 ? -37.745 -27.178 24.706 1.00 60.12 197 GLU A N 1
ATOM 1557 C CA . GLU A 1 197 ? -37.355 -28.585 24.775 1.00 60.12 197 GLU A CA 1
ATOM 1558 C C . GLU A 1 197 ? -38.401 -29.442 24.057 1.00 60.12 197 GLU A C 1
ATOM 1560 O O . GLU A 1 197 ? -39.594 -29.193 24.198 1.00 60.12 197 GLU A O 1
ATOM 1565 N N . PHE A 1 198 ? -37.976 -30.498 23.369 1.00 53.47 198 PHE A N 1
ATOM 1566 C CA . PHE A 1 198 ? -38.856 -31.588 22.941 1.00 53.47 198 PHE A CA 1
ATOM 1567 C C . PHE A 1 198 ? -38.062 -32.914 22.960 1.00 53.47 198 PHE A C 1
ATOM 1569 O O . PHE A 1 198 ? -36.832 -32.880 22.906 1.00 53.47 198 PHE A O 1
ATOM 1576 N N . PRO A 1 199 ? -38.758 -34.058 23.079 1.00 63.72 199 PRO A N 1
ATOM 1577 C CA . PRO A 1 199 ? -38.718 -34.960 24.238 1.00 63.72 199 PRO A CA 1
ATOM 1578 C C . PRO A 1 199 ? -37.645 -36.055 24.205 1.00 63.72 199 PRO A C 1
ATOM 1580 O O . PRO A 1 199 ? -37.171 -36.412 23.103 1.00 63.72 199 PRO A O 1
#

pLDDT: mean 77.56, std 23.43, range [34.25, 98.56]

Solvent-accessible surface area (backbone atoms only — not comparable to full-atom values): 12838 Å² total; per-residue (Å²): 136,88,86,80,90,85,82,88,84,90,83,89,80,92,76,80,89,86,77,95,74,92,74,78,79,80,71,77,72,73,81,69,70,70,74,84,46,36,27,42,35,30,40,40,37,27,56,48,92,72,80,49,44,46,44,34,28,39,32,35,36,34,66,76,75,74,41,34,43,30,39,35,46,47,60,93,43,98,87,51,56,66,41,81,47,77,45,81,47,61,64,80,77,41,92,45,42,48,84,68,40,66,43,45,77,35,59,44,91,42,50,68,59,54,51,48,50,50,70,67,58,75,76,75,71,82,81,70,91,81,47,26,57,55,48,42,52,52,38,52,51,44,34,34,75,70,67,65,35,57,68,66,40,49,51,54,35,49,62,68,45,54,86,58,58,60,62,62,62,86,76,84,65,85,79,81,76,96,69,94,75,90,76,81,82,80,81,83,81,77,81,84,82,78,86,82,89,82,135

Secondary structure (DSSP, 8-state):
-------------------------------------EEEEEEEEE--SSSSB-EEEEEEEETTTTEEEEEEEE-SSTTSPPEEEEE---GGGSTTBPPPEEEEEEEGGGHHHHHHHHHT-PPPPSSSS--HHHHHHHHHHHHHHTTSS-HHHHHHHHHHHGGGSSB--TTS---S-----------------------

Radius of gyration: 31.56 Å; Cα contacts (8 Å, |Δi|>4): 240; chains: 1; bounding box: 84×61×92 Å

Nearest PDB structures (foldseek):
  6r99-assembly1_A  TM=7.317E-01  e=1.346E-03  Homo sapiens
  4egd-assembly2_B  TM=3.232E-01  e=2.265E-01  Staphylococcus aureus subsp. aureus NCTC 8325
  8j07-assembly1_3B  TM=3.173E-01  e=7.591E-01  Homo sapiens
  4bih-assembly1_A  TM=3.678E-01  e=7.591E-01  Staphylococcus aureus subsp. aureus NCTC 8325
  8j07-assembly1_3G  TM=3.149E-01  e=1.515E+00  Homo sapiens

Foldseek 3Di:
DDDDDDDDDDDDDDDDDDDDDDDDPPPPPPPCPVPQWKKWKWWKWFDDPDDFAIAIWIWIQRPVVRWIKIWWWDDPDPQGFTDIDIDTDDSVVDPRTDPIQTQDMFGPVCVVVLVVLLVPQDRDHPDDDDHRVNSVLVSSVSCCVVVRTPPVSSVVSVVVCPCRPTTDDPPPDPPDDPDDDDDDDDDDDDDDDDDDDDD

Sequence (199 aa):
MLSKAVPYFIMPGIISDTLAGLGKPLSIQHNHQAARQWLTVWVAVYKPEDGKYFHWAISICDETRNQWHTYEAIRTSPKGPFTTNYMQCDPQRSSQCLPLCFLSRISATYFDAVTQTIKNISIPKPQGDYNCQTYVIDVCRGLVRAGHVNATDFVATLEELQVYQGEQKRDFGERGGEGKLKVVSEEYVTDSASSEEFP

Mean predicted aligned error: 15.15 Å